Protein AF-A0A7V9UVD8-F1 (afdb_monomer)

Solvent-accessible surface area (backbone atoms only — not comparable to full-atom values): 11582 Å² total; per-residue (Å²): 142,86,66,69,66,60,56,55,52,50,53,51,51,54,52,55,57,62,65,67,71,70,78,75,73,72,79,71,72,77,79,79,72,85,62,91,43,49,77,51,74,54,73,48,75,39,70,92,30,43,42,37,40,41,36,17,33,42,63,48,87,90,51,67,48,80,64,56,78,45,44,55,79,37,78,36,20,67,54,29,70,44,22,13,29,40,31,32,74,40,55,31,22,52,75,82,42,75,41,74,52,44,59,16,15,34,31,30,31,40,50,98,69,46,28,37,41,33,38,22,56,69,28,91,37,65,39,50,80,81,69,53,80,91,39,50,72,41,77,44,81,36,57,62,40,83,51,73,78,30,59,55,40,44,77,48,82,41,78,79,48,77,39,31,32,28,42,31,44,35,38,41,44,41,32,39,56,45,39,43,31,52,60,67,49,66,63,53,51,53,51,55,51,48,51,52,39,74,72,31,69,65,60,38,51,62,62,75,76,108

Structure (mmCIF, N/CA/C/O backbone):
data_AF-A0A7V9UVD8-F1
#
_entry.id   AF-A0A7V9UVD8-F1
#
loop_
_atom_site.group_PDB
_atom_site.id
_atom_site.type_symbol
_atom_site.label_atom_id
_atom_site.label_alt_id
_atom_site.label_comp_id
_atom_site.label_asym_id
_atom_site.label_entity_id
_atom_site.label_seq_id
_atom_site.pdbx_PDB_ins_code
_atom_site.Cartn_x
_atom_site.Cartn_y
_atom_site.Cartn_z
_atom_site.occupancy
_atom_site.B_iso_or_equiv
_atom_site.auth_seq_id
_atom_site.auth_comp_id
_atom_site.auth_asym_id
_atom_site.auth_atom_id
_atom_site.pdbx_PDB_model_num
ATOM 1 N N . MET A 1 1 ? -69.736 34.726 -38.235 1.00 54.19 1 MET A N 1
ATOM 2 C CA . MET A 1 1 ? -68.368 34.155 -38.340 1.00 54.19 1 MET A CA 1
ATOM 3 C C . MET A 1 1 ? -67.316 35.258 -38.202 1.00 54.19 1 MET A C 1
ATOM 5 O O . MET A 1 1 ? -66.992 35.873 -39.205 1.00 54.19 1 MET A O 1
ATOM 9 N N . LYS A 1 2 ? -66.795 35.569 -37.001 1.00 50.56 2 LYS A N 1
ATOM 10 C CA . LYS A 1 2 ? -65.638 36.495 -36.888 1.00 50.56 2 LYS A CA 1
ATOM 11 C C . LYS A 1 2 ? -64.739 36.357 -35.648 1.00 50.56 2 LYS A C 1
ATOM 13 O O . LYS A 1 2 ? -63.836 37.166 -35.505 1.00 50.56 2 LYS A O 1
ATOM 18 N N . ASN A 1 3 ? -64.901 35.342 -34.788 1.00 55.78 3 ASN A N 1
ATOM 19 C CA . ASN A 1 3 ? -64.193 35.332 -33.492 1.00 55.78 3 ASN A CA 1
ATOM 20 C C . ASN A 1 3 ? -63.172 34.196 -33.271 1.00 55.78 3 ASN A C 1
ATOM 22 O O . ASN A 1 3 ? -62.539 34.119 -32.225 1.00 55.78 3 ASN A O 1
ATOM 26 N N . THR A 1 4 ? -62.952 33.314 -34.248 1.00 53.81 4 THR A N 1
ATOM 27 C CA . THR A 1 4 ? -62.060 32.150 -34.071 1.00 53.81 4 THR A CA 1
ATOM 28 C C . THR A 1 4 ? -60.575 32.458 -34.304 1.00 53.81 4 THR A C 1
ATOM 30 O O . THR A 1 4 ? -59.719 31.768 -33.749 1.00 53.81 4 THR A O 1
ATOM 33 N N . LYS A 1 5 ? -60.239 33.512 -35.066 1.00 54.84 5 LYS A N 1
ATOM 34 C CA . LYS A 1 5 ? -58.840 33.938 -35.286 1.00 54.84 5 LYS A CA 1
ATOM 35 C C . LYS A 1 5 ? -58.209 34.563 -34.032 1.00 54.84 5 LYS A C 1
ATOM 37 O O . LYS A 1 5 ? -57.079 34.217 -33.701 1.00 54.84 5 LYS A O 1
ATOM 42 N N . ASN A 1 6 ? -58.950 35.391 -33.289 1.00 54.44 6 ASN A N 1
ATOM 43 C CA . ASN A 1 6 ? -58.435 36.055 -32.082 1.00 54.44 6 ASN A CA 1
ATOM 44 C C . ASN A 1 6 ? -58.171 35.072 -30.934 1.00 54.44 6 ASN A C 1
ATOM 46 O O . ASN A 1 6 ? -57.144 35.170 -30.269 1.00 54.44 6 ASN A O 1
ATOM 50 N N . VAL A 1 7 ? -59.016 34.049 -30.771 1.00 58.88 7 VAL A N 1
ATOM 51 C CA . VAL A 1 7 ? -58.799 32.990 -29.769 1.00 58.88 7 V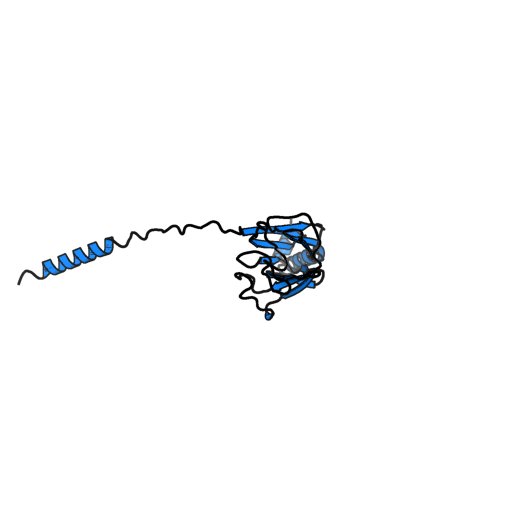AL A CA 1
ATOM 52 C C . VAL A 1 7 ? -57.571 32.135 -30.107 1.00 58.88 7 VAL A C 1
ATOM 54 O O . VAL A 1 7 ? -56.814 31.768 -29.210 1.00 58.88 7 VAL A O 1
ATOM 57 N N . LYS A 1 8 ? -57.314 31.851 -31.394 1.00 58.03 8 LYS A N 1
ATOM 58 C CA . LYS A 1 8 ? -56.090 31.146 -31.824 1.00 58.03 8 LYS A CA 1
ATOM 59 C C . LYS A 1 8 ? -54.826 31.968 -31.555 1.00 58.03 8 LYS A C 1
ATOM 61 O O . LYS A 1 8 ? -53.832 31.402 -31.108 1.00 58.03 8 LYS A O 1
ATOM 66 N N . ASN A 1 9 ? -54.869 33.280 -31.784 1.00 60.19 9 ASN A N 1
ATOM 67 C CA . ASN A 1 9 ? -53.728 34.168 -31.545 1.00 60.19 9 ASN A CA 1
ATOM 68 C C . ASN A 1 9 ? -53.464 34.384 -30.044 1.00 60.19 9 ASN A C 1
ATOM 70 O O . ASN A 1 9 ? -52.310 34.384 -29.631 1.00 60.19 9 ASN A O 1
ATOM 74 N N . MET A 1 10 ? -54.511 34.450 -29.214 1.00 58.31 10 MET A N 1
ATOM 75 C CA . MET A 1 10 ? -54.384 34.558 -27.756 1.00 58.31 10 MET A CA 1
ATOM 76 C C . MET A 1 10 ? -53.853 33.264 -27.118 1.00 58.31 10 MET A C 1
ATOM 78 O O . MET A 1 10 ? -53.000 33.322 -26.240 1.00 58.31 10 MET A O 1
ATOM 82 N N . LYS A 1 11 ? -54.255 32.087 -27.624 1.00 54.22 11 LYS A N 1
ATOM 83 C CA . LYS A 1 11 ? -53.666 30.795 -27.216 1.00 54.22 11 LYS A CA 1
ATOM 84 C C . LYS A 1 11 ? -52.189 30.674 -27.600 1.00 54.22 11 LYS A C 1
ATOM 86 O O . LYS A 1 11 ? -51.410 30.148 -26.813 1.00 54.22 11 LYS A O 1
ATOM 91 N N . LYS A 1 12 ? -51.788 31.189 -28.772 1.00 58.41 12 LYS A N 1
ATOM 92 C CA . LYS A 1 12 ? -50.370 31.260 -29.166 1.00 58.41 12 LYS A CA 1
ATOM 93 C C . LYS A 1 12 ? -49.570 32.202 -28.265 1.00 58.41 12 LYS A C 1
ATOM 95 O O . LYS A 1 12 ? -48.444 31.869 -27.924 1.00 58.41 12 LYS A O 1
ATOM 100 N N . LEU A 1 13 ? -50.152 33.328 -27.848 1.00 58.41 13 LEU A N 1
ATOM 101 C CA . LEU A 1 13 ? -49.491 34.294 -26.967 1.00 58.41 13 LEU A CA 1
ATOM 102 C C . LEU A 1 13 ? -49.319 33.756 -25.536 1.00 58.41 13 LEU A C 1
ATOM 104 O O . LEU A 1 13 ? -48.247 33.897 -24.959 1.00 58.41 13 LEU A O 1
ATOM 108 N N . VAL A 1 14 ? -50.328 33.058 -24.999 1.00 59.69 14 VAL A N 1
ATOM 109 C CA . VAL A 1 14 ? -50.243 32.373 -23.694 1.00 59.69 14 VAL A CA 1
ATOM 110 C C . VAL A 1 14 ? -49.231 31.222 -23.733 1.00 59.69 14 VAL A C 1
ATOM 112 O O . VAL A 1 14 ? -48.467 31.047 -22.787 1.00 59.69 14 VAL A O 1
ATOM 115 N N . PHE A 1 15 ? -49.163 30.477 -24.841 1.00 58.50 15 PHE A N 1
ATOM 116 C CA . PHE A 1 15 ? -48.157 29.428 -25.029 1.00 58.50 15 PHE A CA 1
ATOM 117 C C . PHE A 1 15 ? -46.731 30.000 -25.124 1.00 58.50 15 PHE A C 1
ATOM 119 O O . PHE A 1 15 ? -45.802 29.422 -24.569 1.00 58.50 15 PHE A O 1
ATOM 126 N N . LEU A 1 16 ? -46.558 31.168 -25.756 1.00 57.38 16 LEU A N 1
ATOM 127 C CA . LEU A 1 16 ? -45.263 31.850 -25.851 1.00 57.38 16 LEU A CA 1
ATOM 128 C C . LEU A 1 16 ? -44.824 32.472 -24.510 1.00 57.38 16 LEU A C 1
ATOM 130 O O . LEU A 1 16 ? -43.637 32.468 -24.203 1.00 57.38 16 LEU A O 1
ATOM 134 N N . MET A 1 17 ? -45.768 32.936 -23.680 1.00 56.25 17 MET A N 1
ATOM 135 C CA . MET A 1 17 ? -45.486 33.403 -22.313 1.00 56.25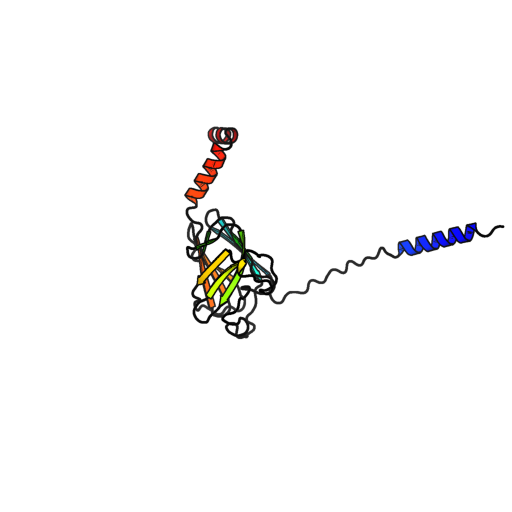 17 MET A CA 1
ATOM 136 C C . MET A 1 17 ? -45.145 32.255 -21.348 1.00 56.25 17 MET A C 1
ATOM 138 O O . MET A 1 17 ? -44.272 32.427 -20.503 1.00 56.25 17 MET A O 1
ATOM 142 N N . MET A 1 18 ? -45.756 31.071 -21.495 1.00 55.78 18 MET A N 1
ATOM 143 C CA . MET A 1 18 ? -45.379 29.883 -20.707 1.00 55.78 18 MET A CA 1
ATOM 144 C C . MET A 1 18 ? -43.997 29.327 -21.075 1.00 55.78 18 MET A C 1
ATOM 146 O O . MET A 1 18 ? -43.326 28.759 -20.217 1.00 55.78 18 MET A O 1
ATOM 150 N N . LEU A 1 19 ? -43.541 29.513 -22.318 1.00 55.25 19 LEU A N 1
ATOM 151 C CA . LEU A 1 19 ? -42.217 29.057 -22.751 1.00 55.25 19 LEU A CA 1
ATOM 152 C C . LEU A 1 19 ? -41.067 29.932 -22.214 1.00 55.25 19 LEU A C 1
ATOM 154 O O . LEU A 1 19 ? -39.931 29.473 -22.143 1.00 55.25 19 LEU A O 1
ATOM 158 N N . GLY A 1 20 ? -41.353 31.177 -21.817 1.00 52.34 20 GLY A N 1
ATOM 159 C CA . GLY A 1 20 ? -40.357 32.124 -21.301 1.00 52.34 20 GLY A CA 1
ATOM 160 C C . GLY A 1 20 ? -39.998 31.951 -19.821 1.00 52.34 20 GLY A C 1
ATOM 161 O O . GLY A 1 20 ? -39.012 32.527 -19.375 1.00 52.34 20 GLY A O 1
ATOM 162 N N . PHE A 1 21 ? -40.756 31.158 -19.055 1.00 50.69 21 PHE A N 1
ATOM 163 C CA . PHE A 1 21 ? -40.571 31.041 -17.599 1.00 50.69 21 PHE A CA 1
ATOM 164 C 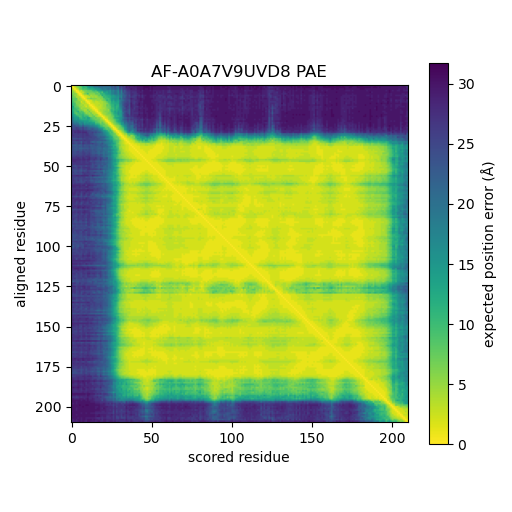C . PHE A 1 21 ? -39.693 29.852 -17.161 1.00 50.69 21 PHE A C 1
ATOM 166 O O . PHE A 1 21 ? -39.471 29.658 -15.970 1.00 50.69 21 PHE A O 1
ATOM 173 N N . VAL A 1 22 ? -39.170 29.049 -18.098 1.00 57.34 22 VAL A N 1
ATOM 174 C CA . VAL A 1 22 ? -38.437 27.801 -17.777 1.00 57.34 22 VAL A CA 1
ATOM 175 C C . VAL A 1 22 ? -36.906 27.955 -17.862 1.00 57.34 22 VAL A C 1
ATOM 177 O O . VAL A 1 22 ? -36.173 27.018 -17.570 1.00 57.34 22 VAL A O 1
ATOM 180 N N . PHE A 1 23 ? -36.379 29.143 -18.182 1.00 53.78 23 PHE A N 1
ATOM 181 C CA . PHE A 1 23 ? -34.925 29.362 -18.309 1.00 53.78 23 PHE A CA 1
ATOM 182 C C . PHE A 1 23 ? -34.203 29.839 -17.041 1.00 53.78 23 PHE A C 1
ATOM 184 O O . PHE A 1 23 ? -33.020 30.168 -17.091 1.00 53.78 23 PHE A O 1
ATOM 191 N N . SER A 1 24 ? -34.854 29.809 -15.879 1.00 55.75 24 SER A N 1
ATOM 192 C CA . SER A 1 24 ? -34.157 29.936 -14.594 1.00 55.75 24 SER A CA 1
ATOM 193 C C . SER A 1 24 ? -33.882 28.558 -14.002 1.00 55.75 24 SER A C 1
ATOM 195 O O . SER A 1 24 ? -34.330 28.230 -12.906 1.00 55.75 24 SER A O 1
ATOM 197 N N . SER A 1 25 ? -33.120 27.733 -14.724 1.00 58.62 25 SER A N 1
ATOM 198 C CA . SER A 1 25 ? -32.393 26.632 -14.098 1.00 58.62 25 SER A CA 1
ATOM 199 C C . SER A 1 25 ? -31.351 27.260 -13.181 1.00 58.62 25 SER A C 1
ATOM 201 O O . SER A 1 25 ? -30.259 27.629 -13.614 1.00 58.62 25 SER A O 1
ATOM 203 N N . GLY A 1 26 ? -31.733 27.450 -11.918 1.00 56.19 26 GLY A N 1
ATOM 204 C CA . GLY A 1 26 ? -30.802 27.765 -10.857 1.00 56.19 26 GLY A CA 1
ATOM 205 C C . GLY A 1 26 ? -29.676 26.748 -10.919 1.00 56.19 26 GLY A C 1
ATOM 206 O O . GLY A 1 26 ? -29.892 25.556 -10.703 1.00 56.19 26 GLY A O 1
ATOM 207 N N . ALA A 1 27 ? -28.476 27.224 -11.234 1.00 50.38 27 ALA A N 1
ATOM 208 C CA . ALA A 1 27 ? -27.267 26.544 -10.833 1.00 50.38 27 ALA A CA 1
ATOM 209 C C . ALA A 1 27 ? -27.290 26.536 -9.302 1.00 50.38 27 ALA A C 1
ATOM 211 O O . ALA A 1 27 ? -26.772 27.443 -8.652 1.00 50.38 27 ALA A O 1
ATOM 212 N N . LEU A 1 28 ? -27.961 25.543 -8.714 1.00 51.16 28 LEU A N 1
ATOM 213 C CA . LEU A 1 28 ? -27.656 25.127 -7.361 1.00 51.16 28 LEU A CA 1
ATOM 214 C C . LEU A 1 28 ? -26.203 24.677 -7.436 1.00 51.16 28 LEU A C 1
ATOM 216 O O . LEU A 1 28 ? -25.905 23.557 -7.843 1.00 51.16 28 LEU A O 1
ATOM 220 N N . ALA A 1 29 ? -25.293 25.600 -7.134 1.00 55.44 29 ALA A N 1
ATOM 221 C CA . ALA A 1 29 ? -23.932 25.262 -6.796 1.00 55.44 29 ALA A CA 1
ATOM 222 C C . ALA A 1 29 ? -24.046 24.193 -5.710 1.00 55.44 29 ALA A C 1
ATOM 224 O O . ALA A 1 29 ? -24.505 24.474 -4.602 1.00 55.44 29 ALA A O 1
ATOM 225 N N . GLN A 1 30 ? -23.750 22.944 -6.064 1.00 60.19 30 GLN A N 1
ATOM 226 C CA . GLN A 1 30 ? -23.800 21.848 -5.118 1.00 60.19 30 GLN A CA 1
ATOM 227 C C . GLN A 1 30 ? -22.739 22.145 -4.066 1.00 60.19 30 GLN A C 1
ATOM 229 O O . GLN A 1 30 ? -21.539 22.037 -4.322 1.00 60.19 30 GLN A O 1
ATOM 234 N N . MET A 1 31 ? -23.200 22.637 -2.916 1.00 55.03 31 MET A N 1
ATOM 235 C CA . MET A 1 31 ? -22.349 23.089 -1.829 1.00 55.03 31 MET A CA 1
ATOM 236 C C . MET A 1 31 ? -21.483 21.901 -1.414 1.00 55.03 31 MET A C 1
ATOM 238 O O . MET A 1 31 ? -21.971 20.913 -0.866 1.00 55.03 31 MET A O 1
ATOM 242 N N . THR A 1 32 ? -20.201 21.952 -1.767 1.00 68.69 32 THR A N 1
ATOM 243 C CA . THR A 1 32 ? -19.270 20.871 -1.457 1.00 68.69 32 THR A CA 1
ATOM 244 C C . THR A 1 32 ? -18.902 21.014 0.009 1.00 68.69 32 THR A C 1
ATOM 246 O O . THR A 1 32 ? -18.090 21.860 0.376 1.00 68.69 32 THR A O 1
ATOM 249 N N . LEU A 1 33 ? -19.560 20.230 0.862 1.00 75.81 33 LEU A N 1
ATOM 250 C CA . LEU A 1 33 ? -19.259 20.218 2.287 1.00 75.81 33 LEU A CA 1
ATOM 251 C C . LEU A 1 33 ? -17.845 19.658 2.515 1.00 75.81 33 LEU A C 1
ATOM 253 O O . LEU A 1 33 ? -17.454 18.690 1.850 1.00 75.81 33 LEU A O 1
ATOM 257 N N . PRO A 1 34 ? -17.071 20.231 3.454 1.00 80.25 34 PRO A N 1
ATOM 258 C CA . PRO A 1 34 ? -15.772 19.683 3.809 1.00 80.25 34 PRO A CA 1
ATOM 259 C C . PRO A 1 34 ? -15.946 18.263 4.357 1.00 80.25 34 PRO A C 1
ATOM 261 O O . PRO A 1 34 ? -16.746 18.017 5.258 1.00 80.25 34 PRO A O 1
ATOM 264 N N . ARG A 1 35 ? -15.191 17.310 3.803 1.00 86.38 35 ARG A N 1
ATOM 265 C CA . ARG A 1 35 ? -15.175 15.927 4.295 1.00 86.38 35 ARG A CA 1
ATOM 266 C C . ARG A 1 35 ? -14.359 15.836 5.587 1.00 86.38 35 ARG A C 1
ATOM 268 O O . ARG A 1 35 ? -13.300 16.442 5.699 1.00 86.38 35 ARG A O 1
ATOM 275 N N . GLU A 1 36 ? -14.789 14.996 6.524 1.00 87.69 36 GLU A N 1
ATOM 276 C CA . GLU A 1 36 ? -14.048 14.733 7.771 1.00 87.69 36 GLU A CA 1
ATOM 277 C C . GLU A 1 36 ? -12.637 14.182 7.523 1.00 87.69 36 GLU A C 1
ATOM 279 O O . GLU A 1 36 ? -11.676 14.554 8.191 1.00 87.69 36 GLU A O 1
ATOM 284 N N . SER A 1 37 ? -12.503 13.285 6.543 1.00 94.12 37 SER A N 1
ATOM 285 C CA . SER A 1 37 ? -11.212 12.751 6.104 1.00 94.12 37 SER A CA 1
ATOM 286 C C . SER A 1 37 ? -10.856 13.315 4.735 1.00 94.12 37 SER A C 1
ATOM 288 O O . SER A 1 37 ? -11.429 12.930 3.708 1.00 94.12 37 SER A O 1
ATOM 290 N N . GLN A 1 38 ? -9.910 14.249 4.742 1.00 94.44 38 GLN A N 1
ATOM 291 C CA . GLN A 1 38 ? -9.449 14.950 3.550 1.00 94.44 38 GLN A CA 1
ATOM 292 C C . GLN A 1 38 ? -8.674 14.009 2.625 1.00 94.44 38 GLN A C 1
ATOM 294 O O . GLN A 1 38 ? -7.975 13.101 3.085 1.00 94.44 38 GLN A O 1
ATOM 299 N N . ARG A 1 39 ? -8.816 14.228 1.316 1.00 96.19 39 ARG A N 1
ATOM 300 C CA . ARG A 1 39 ? -8.078 13.491 0.286 1.00 96.19 39 ARG A CA 1
ATOM 301 C C . ARG A 1 39 ? -6.630 13.975 0.242 1.00 96.19 39 ARG A C 1
ATOM 303 O O . ARG A 1 39 ? -6.382 15.174 0.315 1.00 96.19 39 ARG A O 1
ATOM 310 N N . ALA A 1 40 ? -5.693 13.059 0.064 1.00 97.62 40 ALA A N 1
ATOM 311 C CA . ALA A 1 40 ? -4.285 13.341 -0.156 1.00 97.62 40 ALA A CA 1
ATOM 312 C C . ALA A 1 40 ? -3.717 12.436 -1.250 1.00 97.62 40 ALA A C 1
ATOM 314 O O . ALA A 1 40 ? -4.287 11.395 -1.582 1.00 97.62 40 ALA A O 1
ATOM 315 N N . ALA A 1 41 ? -2.595 12.863 -1.815 1.00 98.38 41 ALA A N 1
ATOM 316 C CA . ALA A 1 41 ? -1.833 12.090 -2.774 1.00 98.38 41 ALA A CA 1
ATOM 317 C C . ALA A 1 41 ? -0.340 12.287 -2.511 1.00 98.38 41 ALA A C 1
ATOM 319 O O . ALA A 1 41 ? 0.085 13.398 -2.193 1.00 98.38 41 ALA A O 1
ATOM 320 N N . ILE A 1 42 ? 0.434 11.218 -2.660 1.00 98.69 42 ILE A N 1
ATOM 321 C CA . ILE A 1 42 ? 1.896 11.253 -2.676 1.00 98.69 42 ILE A CA 1
ATOM 322 C C . ILE A 1 42 ? 2.393 10.444 -3.869 1.00 98.69 42 ILE A C 1
ATOM 324 O O . ILE A 1 42 ? 1.730 9.507 -4.315 1.00 98.69 42 ILE A O 1
ATOM 328 N N . SER A 1 43 ? 3.560 10.799 -4.389 1.00 98.50 43 SER A N 1
ATOM 329 C CA . SER A 1 43 ? 4.183 10.080 -5.492 1.00 98.50 43 SER A CA 1
ATOM 330 C C . SER A 1 43 ? 5.690 10.107 -5.334 1.00 98.50 43 SER A C 1
ATOM 332 O O . SER A 1 43 ? 6.243 11.101 -4.868 1.00 98.50 43 SER A O 1
ATOM 334 N N . GLN A 1 44 ? 6.338 9.035 -5.768 1.00 98.44 44 GLN A N 1
ATOM 335 C CA . GLN A 1 44 ? 7.784 8.910 -5.783 1.00 98.44 44 GLN A CA 1
ATOM 336 C C . GLN A 1 44 ? 8.227 8.215 -7.063 1.00 98.44 44 GLN A C 1
ATOM 338 O O . GLN A 1 44 ? 7.678 7.182 -7.444 1.00 98.44 44 GLN A O 1
ATOM 343 N N . THR A 1 45 ? 9.255 8.768 -7.697 1.00 97.56 45 THR A N 1
ATOM 344 C CA . THR A 1 45 ? 9.959 8.100 -8.790 1.00 97.56 45 THR A CA 1
ATOM 345 C C . THR A 1 45 ? 11.156 7.343 -8.219 1.00 97.56 45 THR A C 1
ATOM 347 O O . THR A 1 45 ? 11.969 7.933 -7.505 1.00 97.56 45 THR A O 1
ATOM 350 N N . ILE A 1 46 ? 11.261 6.050 -8.520 1.00 96.44 46 ILE A N 1
ATOM 351 C CA . ILE A 1 46 ? 12.393 5.175 -8.196 1.00 96.44 46 ILE A CA 1
ATOM 352 C C . ILE A 1 46 ? 12.920 4.612 -9.518 1.00 96.44 46 ILE A C 1
ATOM 354 O O . ILE A 1 46 ? 12.223 3.862 -10.205 1.00 96.44 46 ILE A O 1
ATOM 358 N N . GLY A 1 47 ? 14.129 5.014 -9.910 1.00 92.00 47 GLY A N 1
ATOM 359 C CA . GLY A 1 47 ? 14.637 4.749 -11.256 1.00 92.00 47 GLY A CA 1
ATOM 360 C C . GLY A 1 47 ? 13.723 5.349 -12.331 1.00 92.00 47 GLY A C 1
ATOM 361 O O . GLY A 1 47 ? 13.514 6.557 -12.375 1.00 92.00 47 GLY A O 1
ATOM 362 N N . ASP A 1 48 ? 13.159 4.492 -13.178 1.00 92.19 48 ASP A N 1
ATOM 363 C CA . ASP A 1 48 ? 12.202 4.817 -14.245 1.00 92.19 48 ASP A CA 1
ATOM 364 C C . ASP A 1 48 ? 10.736 4.525 -13.865 1.00 92.19 48 ASP A C 1
ATOM 366 O O . ASP A 1 48 ? 9.843 4.568 -14.714 1.00 92.19 48 ASP A O 1
ATOM 370 N N . THR A 1 49 ? 10.476 4.181 -12.602 1.00 97.25 49 THR A N 1
ATOM 371 C CA . THR A 1 49 ? 9.165 3.733 -12.127 1.00 97.25 49 THR A CA 1
ATOM 372 C C . THR A 1 49 ? 8.560 4.732 -11.155 1.00 97.25 49 THR A C 1
ATOM 374 O O . THR A 1 49 ? 9.185 5.124 -10.175 1.00 97.25 49 THR A O 1
ATOM 377 N N . ILE A 1 50 ? 7.317 5.124 -11.411 1.00 98.50 50 ILE A N 1
ATOM 378 C CA . ILE A 1 50 ? 6.523 5.999 -10.556 1.00 98.50 50 ILE A CA 1
ATOM 379 C C . ILE A 1 50 ? 5.621 5.126 -9.691 1.00 98.50 50 ILE A C 1
ATOM 381 O O . ILE A 1 50 ? 4.854 4.312 -10.210 1.00 98.50 50 ILE A O 1
ATOM 385 N N . VAL A 1 51 ? 5.705 5.329 -8.381 1.00 98.75 51 VAL A N 1
ATOM 386 C CA . VAL A 1 51 ? 4.791 4.778 -7.381 1.00 98.75 51 VAL A CA 1
ATOM 387 C C . VAL A 1 51 ? 3.937 5.927 -6.867 1.00 98.75 51 VAL A C 1
ATOM 389 O O . VAL A 1 51 ? 4.479 6.895 -6.331 1.00 98.75 51 VAL A O 1
ATOM 392 N N . SER A 1 52 ? 2.617 5.840 -7.012 1.00 98.81 52 SER A N 1
ATOM 393 C CA . SER A 1 52 ? 1.694 6.861 -6.511 1.00 98.81 52 SER A CA 1
ATOM 394 C C . SER A 1 52 ? 0.645 6.270 -5.580 1.00 98.81 52 SER A C 1
ATOM 396 O O . SER A 1 52 ? 0.188 5.141 -5.763 1.00 98.81 52 SER A O 1
ATOM 398 N N . ILE A 1 53 ? 0.291 7.036 -4.550 1.00 98.81 53 ILE A N 1
ATOM 399 C CA . ILE A 1 53 ? -0.683 6.643 -3.537 1.00 98.81 53 ILE A CA 1
ATOM 400 C C . ILE A 1 53 ? -1.678 7.777 -3.364 1.00 98.81 53 ILE A C 1
ATOM 402 O O . ILE A 1 53 ? -1.308 8.891 -2.993 1.00 98.81 53 ILE A O 1
ATOM 406 N N . VAL A 1 54 ? -2.950 7.484 -3.604 1.00 98.69 54 VAL A N 1
ATOM 407 C CA . VAL A 1 54 ? -4.072 8.401 -3.401 1.00 98.69 54 VAL A CA 1
ATOM 408 C C . VAL A 1 54 ? -4.966 7.825 -2.319 1.00 98.69 54 VAL A C 1
ATOM 410 O O . VAL A 1 54 ? -5.411 6.689 -2.420 1.00 98.69 54 VAL A O 1
ATOM 413 N N . TYR A 1 55 ? -5.253 8.606 -1.287 1.00 98.19 55 TYR A N 1
ATOM 414 C CA . TYR A 1 55 ? -5.945 8.107 -0.104 1.00 98.19 55 TYR A CA 1
ATOM 415 C C . TYR A 1 55 ? -6.694 9.225 0.618 1.00 98.19 55 TYR A C 1
ATOM 417 O O . TYR A 1 55 ? -6.488 10.410 0.355 1.00 98.19 55 TYR A O 1
ATOM 425 N N . HIS A 1 56 ? -7.559 8.860 1.562 1.00 97.69 56 HIS A N 1
ATOM 426 C CA . HIS A 1 56 ? -8.152 9.812 2.501 1.00 97.69 56 HIS A CA 1
ATOM 427 C C . HIS A 1 56 ? -7.626 9.570 3.905 1.00 97.69 56 HIS A C 1
ATOM 429 O O . HIS A 1 56 ? -7.492 8.429 4.345 1.00 97.69 56 HIS A O 1
ATOM 435 N N . ARG A 1 57 ? -7.360 10.667 4.611 1.00 97.00 57 ARG A N 1
ATOM 436 C CA . ARG A 1 57 ? -6.598 10.686 5.859 1.00 97.00 57 ARG A CA 1
ATOM 437 C C . ARG A 1 57 ? -7.522 10.734 7.081 1.00 97.00 57 ARG A C 1
ATOM 439 O O . ARG A 1 57 ? -7.981 11.825 7.422 1.00 97.00 57 ARG A O 1
ATOM 446 N N . PRO A 1 58 ? -7.830 9.605 7.748 1.00 97.25 58 PRO A N 1
ATOM 447 C CA . PRO A 1 58 ? -8.545 9.644 9.018 1.00 97.25 58 PRO A CA 1
ATOM 448 C C . PRO A 1 58 ? -7.673 10.214 10.147 1.00 97.25 58 PRO A C 1
ATOM 450 O O . PRO A 1 58 ? -6.458 10.023 10.178 1.00 97.25 58 PRO A O 1
ATOM 453 N N . A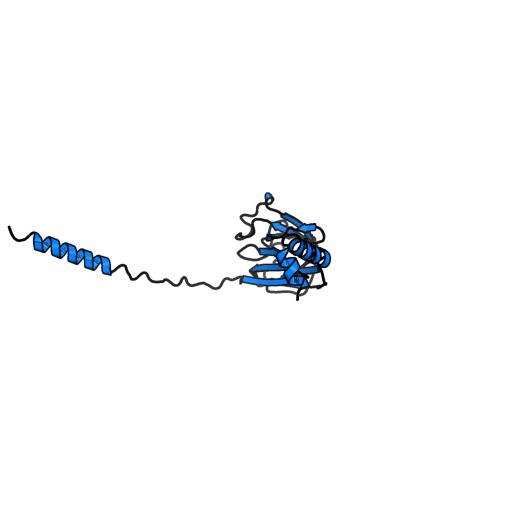SN A 1 59 ? -8.327 10.881 11.097 1.00 97.31 59 ASN A N 1
ATOM 454 C CA . ASN A 1 59 ? -7.736 11.375 12.344 1.00 97.31 59 ASN A CA 1
ATOM 455 C C . ASN A 1 59 ? -8.032 10.408 13.498 1.00 97.31 59 ASN A C 1
ATOM 457 O O . ASN A 1 59 ? -9.087 9.766 13.479 1.00 97.31 59 ASN A O 1
ATOM 461 N N . THR A 1 60 ? -7.171 10.299 14.514 1.00 96.50 60 THR A N 1
ATOM 462 C CA . THR A 1 60 ? -7.470 9.429 15.664 1.00 96.50 60 THR A CA 1
ATOM 463 C C . THR A 1 60 ? -8.626 9.980 16.495 1.00 96.50 60 THR A C 1
ATOM 465 O O . THR A 1 60 ? -9.538 9.230 16.852 1.00 96.50 60 THR A O 1
ATOM 468 N N . LYS A 1 61 ? -8.656 11.300 16.720 1.00 94.81 61 LYS A N 1
ATOM 469 C CA . LYS A 1 61 ? -9.635 12.012 17.552 1.00 94.81 61 LYS A CA 1
ATOM 470 C C . LYS A 1 61 ? -9.783 11.406 18.955 1.00 94.81 61 LYS A C 1
ATOM 472 O O . LYS A 1 61 ? -10.892 11.318 19.472 1.00 94.81 61 LYS A O 1
ATOM 477 N N . GLY A 1 62 ? -8.684 10.919 19.537 1.00 93.00 62 GLY A N 1
ATOM 478 C CA . GLY A 1 62 ? -8.682 10.285 20.863 1.00 93.00 62 GLY A CA 1
ATOM 479 C C . GLY A 1 62 ? -9.379 8.919 20.932 1.00 93.00 62 GLY A C 1
ATOM 480 O O . GLY A 1 62 ? -9.569 8.389 22.023 1.00 93.00 62 GLY A O 1
ATOM 481 N N . ARG A 1 63 ? -9.769 8.339 19.790 1.00 95.25 63 ARG A N 1
ATOM 482 C CA . ARG A 1 63 ? -10.394 7.011 19.717 1.00 95.25 63 ARG A CA 1
ATOM 483 C C . ARG A 1 63 ? -9.340 5.913 19.766 1.00 95.25 63 ARG A C 1
ATOM 485 O O . ARG A 1 63 ? -8.226 6.089 19.268 1.00 95.25 63 ARG A O 1
ATOM 492 N N . LYS A 1 64 ? -9.728 4.738 20.259 1.00 95.69 64 LYS A N 1
ATOM 493 C CA . LYS A 1 64 ? -8.938 3.521 20.079 1.00 95.69 64 LYS A CA 1
ATOM 494 C C . LYS A 1 64 ? -9.042 3.069 18.622 1.00 95.69 64 LYS A C 1
ATOM 496 O O . LYS A 1 64 ? -10.129 2.808 18.109 1.00 95.69 64 LYS A O 1
ATOM 501 N N . ILE A 1 65 ? -7.903 3.026 17.938 1.00 97.44 65 ILE A N 1
ATOM 502 C CA . ILE A 1 65 ? -7.872 2.736 16.501 1.00 97.44 65 ILE A CA 1
ATOM 503 C C . ILE A 1 65 ? -7.882 1.233 16.257 1.00 97.44 65 ILE A C 1
ATOM 505 O O . ILE A 1 65 ? -8.806 0.712 15.640 1.00 97.44 65 ILE A O 1
ATOM 509 N N . TRP A 1 66 ? -6.882 0.530 16.772 1.00 96.94 66 TRP A N 1
ATOM 510 C CA . TRP A 1 66 ? -6.666 -0.882 16.478 1.00 96.94 66 TRP A CA 1
ATOM 511 C C . TRP A 1 66 ? -7.500 -1.783 17.390 1.00 96.94 66 TRP A C 1
ATOM 513 O O . TRP A 1 66 ? -7.514 -1.608 18.612 1.00 96.94 66 TRP A O 1
ATOM 523 N N . GLY A 1 67 ? -8.213 -2.732 16.785 1.00 95.88 67 GLY A N 1
ATOM 524 C CA . GLY A 1 67 ? -9.140 -3.627 17.476 1.00 95.88 67 GLY A CA 1
ATOM 525 C C . GLY A 1 67 ? -10.508 -3.008 17.787 1.00 95.88 67 GLY A C 1
ATOM 526 O O . GLY A 1 67 ? -11.347 -3.697 18.356 1.00 95.88 67 GLY A O 1
ATOM 527 N N . GLU A 1 68 ? -10.750 -1.743 17.419 1.00 95.88 68 GLU A N 1
ATOM 528 C CA . GLU A 1 68 ? -12.046 -1.073 17.610 1.00 95.88 68 GLU A CA 1
ATOM 529 C C . GLU A 1 68 ? -12.485 -0.323 16.345 1.00 95.88 68 GLU A C 1
ATOM 531 O O . GLU A 1 68 ? -13.271 -0.862 15.569 1.00 95.88 68 GLU A O 1
ATOM 536 N N . LEU A 1 69 ? -11.955 0.880 16.077 1.00 95.88 69 LEU A N 1
ATOM 537 C CA . LEU A 1 69 ? -12.287 1.616 14.846 1.00 95.88 69 LEU A CA 1
ATOM 538 C C . LEU A 1 69 ? -11.869 0.845 13.586 1.00 95.88 69 LEU A C 1
ATOM 540 O O . LEU A 1 69 ? -12.562 0.877 12.569 1.00 95.88 69 LEU A O 1
ATOM 544 N N . VAL A 1 70 ? -10.716 0.185 13.660 1.00 97.31 70 VAL A N 1
ATOM 545 C CA . VAL A 1 70 ? -10.213 -0.771 12.681 1.00 97.31 70 VAL A CA 1
ATOM 546 C C . VAL A 1 70 ? -10.166 -2.137 13.372 1.00 97.31 70 VAL A C 1
ATOM 548 O O . VAL A 1 70 ? -9.211 -2.416 14.107 1.00 97.31 70 VAL A O 1
ATOM 551 N N . PRO A 1 71 ? -11.196 -2.981 13.185 1.00 97.19 71 PRO A N 1
ATOM 552 C CA . PRO A 1 71 ? -11.249 -4.301 13.797 1.00 97.19 71 PRO A CA 1
ATOM 553 C C . PRO A 1 71 ? -10.119 -5.199 13.295 1.00 97.19 71 PRO A C 1
ATOM 555 O O . PRO A 1 71 ? -9.792 -5.202 12.106 1.00 97.19 71 PRO A O 1
ATOM 558 N N . PHE A 1 72 ? -9.549 -6.000 14.192 1.00 97.94 72 PHE A N 1
ATOM 559 C CA . PHE A 1 72 ? -8.584 -7.019 13.794 1.00 97.94 72 PHE A CA 1
ATOM 560 C C . PHE A 1 72 ? -9.254 -8.165 13.032 1.00 97.94 72 PHE A C 1
ATOM 562 O O . PHE A 1 72 ? -10.422 -8.485 13.253 1.00 97.94 72 PHE A O 1
ATOM 569 N N . GLY A 1 73 ? -8.505 -8.777 12.115 1.00 97.75 73 GLY A N 1
ATOM 570 C CA . GLY A 1 73 ? -8.961 -9.895 11.288 1.00 97.75 73 GLY A CA 1
ATOM 571 C C . GLY A 1 73 ? -9.952 -9.514 10.183 1.00 97.75 73 GLY A C 1
ATOM 572 O O . GLY A 1 73 ? -10.410 -10.396 9.462 1.00 97.75 73 GLY A O 1
ATOM 573 N N . GLN A 1 74 ? -10.273 -8.227 10.015 1.00 97.69 74 GLN A N 1
ATOM 574 C CA . GLN A 1 74 ? -11.202 -7.747 8.990 1.00 97.69 74 GLN A CA 1
ATOM 575 C C . GLN A 1 74 ? -10.497 -6.935 7.906 1.00 97.69 74 GLN A C 1
ATOM 577 O O . GLN A 1 74 ? -9.519 -6.236 8.163 1.00 97.69 74 GLN A O 1
ATOM 582 N N . VAL A 1 75 ? -11.020 -7.009 6.680 1.00 98.00 75 VAL A N 1
ATOM 583 C CA . VAL A 1 75 ? -10.495 -6.254 5.538 1.00 98.00 75 VAL A CA 1
ATOM 584 C C . VAL A 1 75 ? -10.824 -4.770 5.690 1.00 98.00 75 VAL A C 1
ATOM 586 O O . VAL A 1 75 ? -11.980 -4.348 5.653 1.00 98.00 75 VAL A O 1
ATOM 589 N N . TRP A 1 76 ? -9.793 -3.944 5.770 1.00 98.06 76 TRP A N 1
ATOM 590 C CA . TRP A 1 76 ? -9.881 -2.494 5.845 1.00 98.06 76 TRP A CA 1
ATOM 591 C C . TRP A 1 76 ? -9.263 -1.859 4.601 1.00 98.06 76 TRP A C 1
ATOM 593 O O . TRP A 1 76 ? -8.190 -2.240 4.168 1.00 98.06 76 TRP A O 1
ATOM 603 N N . ARG A 1 77 ? -9.911 -0.836 4.046 1.00 97.44 77 ARG A N 1
ATOM 604 C CA . ARG A 1 77 ? -9.483 -0.066 2.859 1.00 97.44 77 ARG A CA 1
ATOM 605 C C . ARG A 1 77 ? -8.208 0.773 3.025 1.00 97.44 77 ARG A C 1
ATOM 607 O O . ARG A 1 77 ? -7.940 1.653 2.210 1.00 97.44 77 ARG A O 1
ATOM 614 N N . THR A 1 78 ? -7.525 0.606 4.158 1.00 97.56 78 THR A N 1
ATOM 615 C CA . THR A 1 78 ? -6.278 1.300 4.500 1.00 97.56 78 THR A CA 1
ATOM 616 C C . THR A 1 78 ? -6.387 2.820 4.330 1.00 97.56 78 THR A C 1
ATOM 618 O O . THR A 1 78 ? -5.544 3.464 3.710 1.00 97.56 78 THR A O 1
ATOM 621 N N . GLY A 1 79 ? -7.468 3.398 4.859 1.00 97.12 79 GLY A N 1
ATOM 622 C CA . GLY A 1 79 ? -7.813 4.813 4.731 1.00 97.12 79 GLY A CA 1
ATOM 623 C C . GLY A 1 79 ? -9.258 5.107 5.144 1.00 97.12 79 GLY A C 1
ATOM 624 O O . GLY A 1 79 ? -9.921 4.311 5.823 1.00 97.12 79 GLY A O 1
ATOM 625 N N . ALA A 1 80 ? -9.778 6.257 4.717 1.00 96.00 80 ALA A N 1
ATOM 626 C CA . ALA A 1 80 ? -11.174 6.671 4.891 1.00 96.00 80 ALA A CA 1
ATOM 627 C C . ALA A 1 80 ? -11.911 6.807 3.546 1.00 96.00 80 ALA A C 1
ATOM 629 O O . ALA A 1 80 ? -11.261 6.868 2.520 1.00 96.00 80 ALA A O 1
ATOM 630 N N . ASN A 1 81 ? -13.246 6.884 3.551 1.00 94.25 81 ASN A N 1
ATOM 631 C CA . ASN A 1 81 ? -14.060 7.081 2.339 1.00 94.25 81 ASN A CA 1
ATOM 632 C C . ASN A 1 81 ? -13.765 6.038 1.230 1.00 94.25 81 ASN A C 1
ATOM 634 O O . ASN A 1 81 ? -14.007 4.849 1.447 1.00 94.25 81 ASN A O 1
ATOM 638 N N . GLU A 1 82 ? -13.256 6.470 0.074 1.00 95.81 82 GLU A N 1
ATOM 639 C CA . GLU A 1 82 ? -12.751 5.647 -1.024 1.00 95.81 82 GLU A CA 1
ATOM 640 C C . GLU A 1 82 ? -11.561 4.765 -0.599 1.00 95.81 82 GLU A C 1
ATOM 642 O O . GLU A 1 82 ? -10.777 5.121 0.285 1.00 95.81 82 GLU A O 1
ATOM 647 N N . ALA A 1 83 ? -11.417 3.596 -1.223 1.00 96.62 83 ALA A N 1
ATOM 648 C CA . ALA A 1 83 ? -10.256 2.746 -1.000 1.00 96.62 83 ALA A CA 1
ATOM 649 C C . ALA A 1 83 ? -8.968 3.461 -1.418 1.00 96.62 83 ALA A C 1
ATOM 651 O O . ALA A 1 83 ? -8.942 4.202 -2.405 1.00 96.62 83 ALA A O 1
ATOM 652 N N . THR A 1 84 ? -7.894 3.244 -0.658 1.00 98.50 84 THR A N 1
ATOM 653 C CA . THR A 1 84 ? -6.586 3.793 -1.016 1.00 98.50 84 THR A CA 1
ATOM 654 C C . THR A 1 84 ? -6.157 3.225 -2.360 1.00 98.50 84 THR A C 1
ATOM 656 O O . THR A 1 84 ? -6.088 2.014 -2.523 1.00 98.50 84 THR A O 1
ATOM 659 N N . VAL A 1 85 ? -5.848 4.087 -3.322 1.00 98.69 85 VAL A N 1
ATOM 660 C CA . VAL A 1 85 ? -5.359 3.682 -4.639 1.00 98.69 85 VAL A CA 1
ATOM 661 C C . VAL A 1 85 ? -3.839 3.666 -4.610 1.00 98.69 85 VAL A C 1
ATOM 663 O O . VAL A 1 85 ? -3.219 4.688 -4.324 1.00 98.69 85 VAL A O 1
ATOM 666 N N . PHE A 1 86 ? -3.256 2.518 -4.932 1.00 98.81 86 PHE A N 1
ATOM 667 C CA . PHE A 1 86 ? -1.828 2.316 -5.130 1.00 98.81 86 PHE A CA 1
ATOM 668 C C . PHE A 1 86 ? -1.568 2.050 -6.613 1.00 98.81 86 PHE A C 1
ATOM 670 O O . PHE A 1 86 ? -2.119 1.111 -7.188 1.00 98.81 86 PHE A O 1
ATOM 677 N N . GLU A 1 87 ? -0.746 2.874 -7.249 1.00 98.88 87 GLU A N 1
ATOM 678 C CA . GLU A 1 87 ? -0.431 2.769 -8.672 1.00 98.88 87 GLU A CA 1
ATOM 679 C C . GLU A 1 87 ? 1.071 2.651 -8.891 1.00 98.88 87 GLU A C 1
ATOM 681 O O . GLU A 1 87 ? 1.857 3.381 -8.286 1.00 98.88 87 GLU A O 1
ATOM 686 N N . VAL A 1 88 ? 1.450 1.760 -9.804 1.00 98.75 88 VAL A N 1
ATOM 687 C CA . VAL A 1 88 ? 2.830 1.556 -10.249 1.00 98.75 88 VAL A CA 1
ATOM 688 C C . VAL A 1 88 ? 2.911 1.648 -11.769 1.00 98.75 88 VAL A C 1
ATOM 690 O O . VAL A 1 88 ? 2.115 1.035 -12.485 1.00 98.75 88 VAL A O 1
ATOM 693 N N . SER A 1 89 ? 3.870 2.425 -12.281 1.00 98.38 89 SER A N 1
ATOM 694 C CA . SER A 1 89 ? 4.012 2.672 -13.726 1.00 98.38 89 SER A CA 1
ATOM 695 C C . SER A 1 89 ? 4.737 1.564 -14.493 1.00 98.38 89 SER A C 1
ATOM 697 O O . SER A 1 89 ? 4.664 1.548 -15.724 1.00 98.38 89 SER A O 1
ATOM 699 N N . ASN A 1 90 ? 5.410 0.657 -13.784 1.00 97.44 90 ASN A N 1
ATOM 700 C CA . ASN A 1 90 ? 6.077 -0.545 -14.285 1.00 97.44 90 ASN A CA 1
ATOM 701 C C . ASN A 1 90 ? 5.834 -1.700 -13.306 1.00 97.44 90 ASN A C 1
ATOM 703 O O . ASN A 1 90 ? 5.358 -1.475 -12.193 1.00 97.44 90 ASN A O 1
ATOM 707 N N . ASP A 1 91 ? 6.177 -2.917 -13.720 1.00 97.69 91 ASP A N 1
ATOM 708 C CA . ASP A 1 91 ? 6.219 -4.065 -12.816 1.00 97.69 91 ASP A CA 1
ATOM 709 C C . ASP A 1 91 ? 7.220 -3.797 -11.686 1.00 97.69 91 ASP A C 1
ATOM 711 O O . ASP A 1 91 ? 8.342 -3.338 -11.923 1.00 97.69 91 ASP A O 1
ATOM 715 N N . VAL A 1 92 ? 6.811 -4.101 -10.458 1.00 98.56 92 VAL A N 1
ATOM 716 C CA . VAL A 1 92 ? 7.637 -3.977 -9.254 1.00 98.56 92 VAL A CA 1
ATOM 717 C C . VAL A 1 92 ? 7.577 -5.269 -8.455 1.00 98.56 92 VAL A C 1
ATOM 719 O O . VAL A 1 92 ? 6.759 -6.149 -8.721 1.00 98.56 92 VAL A O 1
ATOM 722 N N . THR A 1 93 ? 8.405 -5.377 -7.425 1.00 98.62 93 THR A N 1
ATOM 723 C CA . THR A 1 93 ? 8.174 -6.352 -6.362 1.00 98.62 93 THR A CA 1
ATOM 724 C C . THR A 1 93 ? 7.809 -5.653 -5.062 1.00 98.62 93 THR A C 1
ATOM 726 O O . THR A 1 93 ? 8.386 -4.623 -4.712 1.00 98.62 93 THR A O 1
ATOM 729 N N . ILE A 1 94 ? 6.840 -6.221 -4.347 1.00 98.75 94 ILE A N 1
ATOM 730 C CA . ILE A 1 94 ? 6.449 -5.817 -3.001 1.00 98.75 94 ILE A CA 1
ATOM 731 C C . ILE A 1 94 ? 6.967 -6.874 -2.034 1.00 98.75 94 ILE A C 1
ATOM 733 O O . ILE A 1 94 ? 6.537 -8.027 -2.085 1.00 98.75 94 ILE A O 1
ATOM 737 N N . ASN A 1 95 ? 7.930 -6.506 -1.187 1.00 98.19 95 ASN A N 1
ATOM 738 C CA . ASN A 1 95 ? 8.674 -7.447 -0.338 1.00 98.19 95 ASN A CA 1
ATOM 739 C C . ASN A 1 95 ? 9.152 -8.699 -1.109 1.00 98.19 95 ASN A C 1
ATOM 741 O O . ASN A 1 95 ? 9.028 -9.825 -0.628 1.00 98.19 95 ASN A O 1
ATOM 745 N N . GLY A 1 96 ? 9.660 -8.508 -2.332 1.00 97.94 96 GLY A N 1
ATOM 746 C CA . GLY A 1 96 ? 10.175 -9.586 -3.183 1.00 97.94 96 GLY A CA 1
ATOM 747 C C . GLY A 1 96 ? 9.123 -10.373 -3.975 1.00 97.94 96 GLY A C 1
ATOM 748 O O . GLY A 1 96 ? 9.496 -11.238 -4.761 1.00 97.94 96 GLY A O 1
ATOM 749 N N . GLN A 1 97 ? 7.829 -10.075 -3.830 1.00 98.50 97 GLN A N 1
ATOM 750 C CA . GLN A 1 97 ? 6.765 -10.702 -4.622 1.00 98.50 97 GLN A CA 1
ATOM 751 C C . GLN A 1 97 ? 6.328 -9.802 -5.776 1.00 98.50 97 GLN A C 1
ATOM 753 O O . GLN A 1 97 ? 6.100 -8.613 -5.575 1.00 98.50 97 GLN A O 1
ATOM 758 N N . LEU A 1 98 ? 6.199 -10.362 -6.980 1.00 98.38 98 LEU A N 1
ATOM 759 C CA . LEU A 1 98 ? 5.839 -9.607 -8.180 1.00 98.38 98 LEU A CA 1
ATOM 760 C C . LEU A 1 98 ? 4.456 -8.950 -8.047 1.00 98.38 98 LEU A C 1
ATOM 762 O O . LEU A 1 98 ? 3.461 -9.623 -7.783 1.00 98.38 98 LEU A O 1
ATOM 766 N N . LEU A 1 99 ? 4.401 -7.650 -8.321 1.00 98.69 99 LEU A N 1
ATOM 767 C CA . LEU A 1 99 ? 3.183 -6.895 -8.574 1.00 98.69 99 LEU A CA 1
ATOM 768 C C . LEU A 1 99 ? 3.294 -6.274 -9.975 1.00 98.69 99 LEU A C 1
ATOM 770 O O . LEU A 1 99 ? 4.139 -5.398 -10.185 1.00 98.69 99 LEU A O 1
ATOM 774 N N . PRO A 1 100 ? 2.465 -6.703 -10.940 1.00 98.50 100 PRO A N 1
ATOM 775 C CA . PRO A 1 100 ? 2.480 -6.119 -12.275 1.00 98.50 100 PRO A CA 1
ATOM 776 C C . PRO A 1 100 ? 2.153 -4.622 -12.264 1.00 98.50 100 PRO A C 1
ATOM 778 O O . PRO A 1 100 ? 1.468 -4.122 -11.366 1.00 98.50 100 PRO A O 1
ATOM 781 N N . LYS A 1 101 ? 2.574 -3.910 -13.307 1.00 98.50 101 LYS A N 1
ATOM 782 C CA . LYS A 1 101 ? 2.157 -2.538 -13.600 1.00 98.50 101 LYS A CA 1
ATOM 783 C C . LYS A 1 101 ? 0.636 -2.404 -13.512 1.00 98.50 101 LYS A C 1
ATOM 785 O O . LYS A 1 101 ? -0.095 -3.189 -14.117 1.00 98.50 101 LYS A O 1
ATOM 790 N N . GLY A 1 102 ? 0.148 -1.358 -12.850 1.00 98.50 102 GLY A N 1
ATOM 791 C CA . GLY A 1 102 ? -1.284 -1.091 -12.792 1.00 98.50 102 GLY A CA 1
ATOM 792 C C . GLY A 1 102 ? -1.714 -0.229 -11.616 1.00 98.50 102 GLY A C 1
ATOM 793 O O . GLY A 1 102 ? -0.893 0.285 -10.858 1.00 98.50 102 GLY A O 1
ATOM 794 N N . LYS A 1 103 ? -3.037 -0.094 -11.491 1.00 98.69 103 LYS A N 1
ATOM 795 C CA . LYS A 1 103 ? -3.729 0.547 -10.371 1.00 98.69 103 LYS A CA 1
ATOM 796 C C . LYS A 1 103 ? -4.399 -0.516 -9.522 1.00 98.69 103 LYS A C 1
ATOM 798 O O . LYS A 1 103 ? -5.060 -1.403 -10.062 1.00 98.69 103 LYS A O 1
ATOM 803 N N . TYR A 1 104 ? -4.281 -0.366 -8.214 1.00 98.62 104 TYR A N 1
ATOM 804 C CA . TYR A 1 104 ? -4.814 -1.296 -7.234 1.00 98.62 104 TYR A CA 1
ATOM 805 C C . TYR A 1 104 ? -5.519 -0.539 -6.117 1.00 98.62 104 TYR A C 1
ATOM 807 O O . TYR A 1 104 ? -5.081 0.544 -5.734 1.00 98.62 104 TYR A O 1
ATOM 815 N N . SER A 1 105 ? -6.581 -1.113 -5.564 1.00 98.44 105 SER A N 1
ATOM 816 C CA . SER A 1 105 ? -7.056 -0.733 -4.239 1.00 98.44 105 SER A CA 1
ATOM 817 C C . SER A 1 105 ? -6.190 -1.455 -3.211 1.00 98.44 105 SER A C 1
ATOM 819 O O . SER A 1 105 ? -6.010 -2.675 -3.252 1.00 98.44 105 SER A O 1
ATOM 821 N N . LEU A 1 106 ? -5.592 -0.682 -2.313 1.00 98.62 106 LEU A N 1
ATOM 822 C CA . LEU A 1 106 ? -4.829 -1.184 -1.188 1.00 98.62 106 LEU A CA 1
ATOM 823 C C . LEU A 1 106 ? -5.790 -1.439 -0.031 1.00 98.62 106 LEU A C 1
ATOM 825 O O . LEU A 1 106 ? -6.380 -0.510 0.524 1.00 98.62 106 LEU A O 1
ATOM 829 N N . HIS A 1 107 ? -5.904 -2.707 0.338 1.00 98.56 107 HIS A N 1
ATOM 830 C CA . HIS A 1 107 ? -6.572 -3.132 1.556 1.00 98.56 107 HIS A CA 1
ATOM 831 C C . HIS A 1 107 ? -5.565 -3.756 2.516 1.00 98.56 107 HIS A C 1
ATOM 833 O O . HIS A 1 107 ? -4.499 -4.236 2.126 1.00 98.56 107 HIS A O 1
ATOM 839 N N . THR A 1 108 ? -5.926 -3.791 3.790 1.00 98.38 108 THR A N 1
ATOM 840 C CA . THR A 1 108 ? -5.160 -4.450 4.835 1.00 98.38 108 THR A CA 1
ATOM 841 C C . THR A 1 108 ? -6.051 -5.289 5.731 1.00 98.38 108 THR A C 1
ATOM 843 O O . THR A 1 108 ? -7.179 -4.910 6.032 1.00 98.38 108 THR A O 1
ATOM 846 N N . ILE A 1 109 ? -5.529 -6.424 6.187 1.00 98.56 109 ILE A N 1
ATOM 847 C CA . ILE A 1 109 ? -6.105 -7.200 7.288 1.00 98.56 109 ILE A CA 1
ATOM 848 C C . ILE A 1 109 ? -5.145 -7.060 8.468 1.00 98.56 109 ILE A C 1
ATOM 850 O O . ILE A 1 109 ? -4.100 -7.720 8.473 1.00 98.56 109 ILE A O 1
ATOM 854 N N . PRO A 1 110 ? -5.435 -6.172 9.431 1.00 98.19 110 PRO A N 1
ATOM 855 C CA . PRO A 1 110 ? -4.594 -6.006 10.599 1.00 98.19 110 PRO A CA 1
ATOM 856 C C . PRO A 1 110 ? -4.851 -7.125 11.610 1.00 98.19 110 PRO A C 1
ATOM 858 O O . PRO A 1 110 ? -5.990 -7.529 11.841 1.00 98.19 110 PRO A O 1
ATOM 861 N N . THR A 1 111 ? -3.791 -7.582 12.262 1.00 97.81 111 THR A N 1
ATOM 862 C CA . THR A 1 111 ? -3.857 -8.351 13.511 1.00 97.81 111 THR A CA 1
ATOM 863 C C . THR A 1 111 ? -2.968 -7.674 14.555 1.00 97.81 111 THR A C 1
ATOM 865 O O . THR A 1 111 ? -2.398 -6.609 14.294 1.00 97.81 111 THR A O 1
ATOM 868 N N . GLU A 1 112 ? -2.843 -8.275 15.736 1.00 93.12 112 GLU A N 1
ATOM 869 C CA . GLU A 1 112 ? -1.989 -7.749 16.803 1.00 93.12 112 GLU A CA 1
ATOM 870 C C . GLU A 1 112 ? -0.494 -7.790 16.451 1.00 93.12 112 GLU A C 1
ATOM 872 O O . GLU A 1 112 ? 0.246 -6.891 16.846 1.00 93.12 112 GLU A O 1
ATOM 877 N N . SER A 1 113 ? -0.045 -8.792 15.687 1.00 94.56 113 SER A N 1
ATOM 878 C CA . SER A 1 113 ? 1.382 -9.032 15.414 1.00 94.56 113 SER A CA 1
ATOM 879 C C . SER A 1 113 ? 1.768 -8.951 13.940 1.00 94.56 113 SER A C 1
ATOM 881 O O . SER A 1 113 ? 2.923 -8.669 13.625 1.00 94.56 113 SER A O 1
ATOM 883 N N . GLU A 1 114 ? 0.834 -9.218 13.028 1.00 96.50 114 GLU A N 1
ATOM 884 C CA . GLU A 1 114 ? 1.109 -9.314 11.591 1.00 96.50 114 GLU A CA 1
ATOM 885 C C . GLU A 1 114 ? -0.039 -8.734 10.781 1.00 96.50 114 GLU A C 1
ATOM 887 O O . GLU A 1 114 ? -1.212 -8.860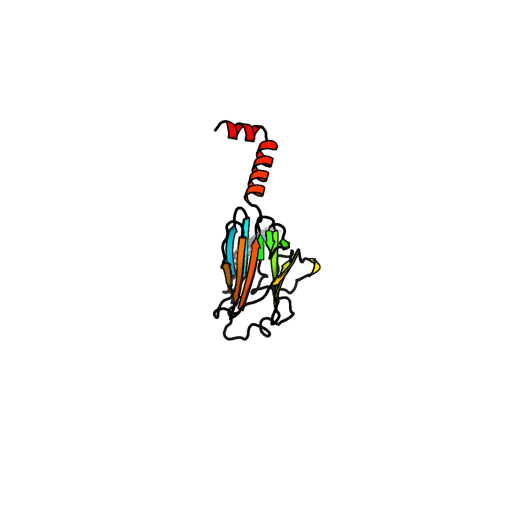 11.128 1.00 96.50 114 GLU A O 1
ATOM 892 N N . TRP A 1 115 ? 0.284 -8.060 9.693 1.00 98.31 115 TRP A N 1
ATOM 893 C CA . TRP A 1 115 ? -0.708 -7.471 8.815 1.00 98.31 115 TRP A CA 1
ATOM 894 C C . TRP A 1 115 ? -0.583 -8.097 7.442 1.00 98.31 115 TRP A C 1
ATOM 896 O O . TRP A 1 115 ? 0.520 -8.320 6.952 1.00 98.31 115 TRP A O 1
ATOM 906 N N . THR A 1 116 ? -1.713 -8.350 6.795 1.00 98.75 116 THR A N 1
ATOM 907 C CA . THR A 1 116 ? -1.724 -8.706 5.374 1.00 98.75 116 THR A CA 1
ATOM 908 C C . THR A 1 116 ? -2.015 -7.453 4.570 1.00 98.75 116 THR A C 1
ATOM 910 O O . THR A 1 116 ? -3.084 -6.873 4.735 1.00 98.75 116 THR A O 1
ATOM 913 N N . LEU A 1 117 ? -1.090 -7.037 3.709 1.00 98.75 117 LEU A N 1
ATOM 914 C CA . LEU A 1 117 ? -1.342 -6.060 2.654 1.00 98.75 117 LEU A CA 1
ATOM 915 C C . LEU A 1 117 ? -1.956 -6.775 1.454 1.00 98.75 117 LEU A C 1
ATOM 917 O O . LEU A 1 117 ? -1.516 -7.867 1.096 1.00 98.75 117 LEU A O 1
ATOM 921 N N . ILE A 1 118 ? -2.949 -6.157 0.829 1.00 98.81 118 ILE A N 1
ATOM 922 C CA . ILE A 1 118 ? -3.685 -6.716 -0.301 1.00 98.81 118 ILE A CA 1
ATOM 923 C C . ILE A 1 118 ? -3.747 -5.662 -1.401 1.00 98.81 118 ILE A C 1
ATOM 925 O O . ILE A 1 118 ? -4.290 -4.580 -1.192 1.00 98.81 118 ILE A O 1
ATOM 929 N N . PHE A 1 119 ? -3.220 -5.998 -2.575 1.00 98.75 119 PHE A N 1
ATOM 930 C CA . PHE A 1 119 ? -3.322 -5.179 -3.780 1.00 98.75 119 PHE A CA 1
ATOM 931 C C . PHE A 1 119 ? -4.411 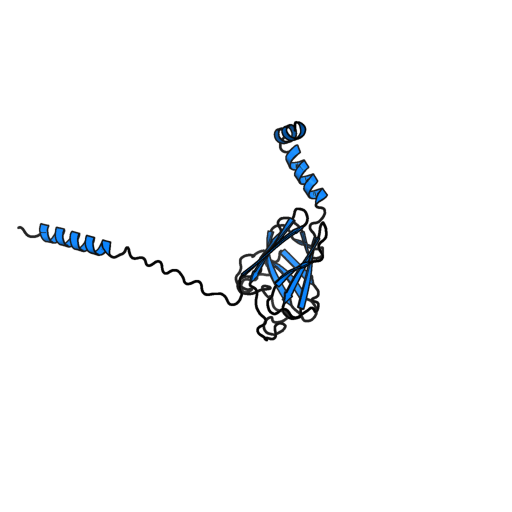-5.781 -4.663 1.00 98.75 119 PHE A C 1
ATOM 933 O O . PHE A 1 119 ? -4.206 -6.822 -5.290 1.00 98.75 119 PHE A O 1
ATOM 940 N N . ASN A 1 120 ? -5.587 -5.163 -4.677 1.00 98.56 120 ASN A N 1
ATOM 941 C CA . ASN A 1 120 ? -6.768 -5.668 -5.368 1.00 98.56 120 ASN A CA 1
ATOM 942 C C . ASN A 1 120 ? -7.002 -4.903 -6.684 1.00 98.56 120 ASN A C 1
ATOM 944 O O . ASN A 1 120 ? -6.825 -3.690 -6.753 1.00 98.56 120 ASN A O 1
ATOM 948 N N . LYS A 1 121 ? -7.351 -5.610 -7.764 1.00 98.19 121 LYS A N 1
ATOM 949 C CA . LYS A 1 121 ? -7.486 -5.042 -9.120 1.00 98.19 121 LYS A CA 1
ATOM 950 C C . LYS A 1 121 ? -8.674 -4.088 -9.260 1.00 98.19 121 LYS A C 1
ATOM 952 O O . LYS A 1 121 ? -8.671 -3.234 -10.150 1.00 98.19 121 LYS A O 1
ATOM 957 N N . ALA A 1 122 ? -9.685 -4.205 -8.401 1.00 97.00 122 ALA A N 1
ATOM 958 C CA . ALA A 1 122 ? -10.826 -3.302 -8.381 1.00 97.00 122 ALA A CA 1
ATOM 959 C C . ALA A 1 122 ? -10.462 -2.004 -7.639 1.00 97.00 122 ALA A C 1
ATOM 961 O O . ALA A 1 122 ? -10.831 -1.785 -6.491 1.00 97.00 122 ALA A O 1
ATOM 962 N N . TRP A 1 123 ? -9.697 -1.135 -8.303 1.00 94.81 123 TRP A N 1
ATOM 963 C CA . TRP A 1 123 ? -9.059 0.022 -7.666 1.00 94.81 123 TRP A CA 1
ATOM 964 C C . TRP A 1 123 ? -10.000 1.189 -7.334 1.00 94.81 123 TRP A C 1
ATOM 966 O O . TRP A 1 123 ? -9.699 1.976 -6.441 1.00 94.81 123 TRP A O 1
ATOM 976 N N . ASN A 1 124 ? -11.122 1.333 -8.043 1.00 91.56 124 ASN A N 1
ATOM 977 C CA . ASN A 1 124 ? -12.035 2.470 -7.896 1.00 91.56 124 ASN A CA 1
ATOM 978 C C . ASN A 1 124 ? -13.259 2.098 -7.048 1.00 91.56 124 ASN A C 1
ATOM 980 O O . ASN A 1 124 ? -14.352 1.925 -7.585 1.00 91.56 124 ASN A O 1
ATOM 984 N N . GLN A 1 125 ? -13.062 1.926 -5.742 1.00 90.12 125 GLN A N 1
ATOM 985 C CA . GLN A 1 125 ? -14.099 1.440 -4.828 1.00 90.12 125 GLN A CA 1
ATOM 986 C C . GLN A 1 125 ? -14.354 2.400 -3.669 1.00 90.12 125 GLN A C 1
ATOM 988 O O . GLN A 1 125 ? -13.442 3.061 -3.166 1.00 90.12 125 GLN A O 1
ATOM 993 N N . TRP A 1 126 ? -15.601 2.429 -3.195 1.00 88.25 126 TRP A N 1
ATOM 994 C CA . TRP A 1 126 ? -15.942 3.067 -1.928 1.00 88.25 126 TRP A CA 1
ATOM 995 C C . TRP A 1 126 ? -15.805 2.071 -0.778 1.00 88.25 126 TRP A C 1
ATOM 997 O O . TRP A 1 126 ? -16.493 1.050 -0.727 1.00 88.25 126 TRP A O 1
ATOM 1007 N N . GLY A 1 127 ? -14.977 2.389 0.213 1.00 89.31 127 GLY A N 1
ATOM 1008 C CA . GLY A 1 127 ? -14.846 1.523 1.373 1.00 89.31 127 GLY A CA 1
ATOM 1009 C C . GLY A 1 127 ? -14.116 0.201 1.083 1.00 89.31 127 GLY A C 1
ATOM 1010 O O . GLY A 1 127 ? -13.290 0.110 0.184 1.00 89.31 127 GLY A O 1
ATOM 1011 N N . SER A 1 128 ? -14.454 -0.828 1.869 1.00 89.88 128 SER A N 1
ATOM 1012 C CA . SER A 1 128 ? -14.152 -2.244 1.574 1.00 89.88 128 SER A CA 1
ATOM 1013 C C . SER A 1 128 ? -15.424 -3.045 1.254 1.00 89.88 128 SER A C 1
ATOM 1015 O O . SER A 1 128 ? -15.404 -4.268 1.315 1.00 89.88 128 SER A O 1
ATOM 1017 N N . PHE A 1 129 ? -16.562 -2.385 1.007 1.00 88.25 129 PHE A N 1
ATOM 1018 C CA . PHE A 1 129 ? -17.863 -3.066 0.914 1.00 88.25 129 PHE A CA 1
ATOM 1019 C C . PHE A 1 129 ? -17.976 -3.955 -0.327 1.00 88.25 129 PHE A C 1
ATOM 1021 O O . PHE A 1 129 ? -18.607 -5.003 -0.278 1.00 88.25 129 PHE A O 1
ATOM 1028 N N . GLU A 1 130 ? -17.326 -3.544 -1.414 1.00 89.12 130 GLU A N 1
ATOM 1029 C CA . GLU A 1 130 ? -17.277 -4.267 -2.690 1.00 89.12 130 GLU A CA 1
ATOM 1030 C C . GLU A 1 130 ? -15.983 -5.080 -2.846 1.00 89.12 130 GLU A C 1
ATOM 1032 O O . GLU A 1 130 ? -15.588 -5.441 -3.956 1.00 89.12 130 GLU A O 1
ATOM 1037 N N . TYR A 1 131 ? -15.281 -5.340 -1.740 1.00 95.94 131 TYR A N 1
ATOM 1038 C CA . TYR A 1 131 ? -14.060 -6.129 -1.766 1.00 95.94 131 TYR A CA 1
ATOM 1039 C C . TYR A 1 131 ? -14.354 -7.573 -2.207 1.00 95.94 131 TYR A C 1
ATOM 1041 O O . TYR A 1 131 ? -15.139 -8.281 -1.574 1.00 95.94 131 TYR A O 1
ATOM 1049 N N . ASP A 1 132 ? -13.674 -8.025 -3.264 1.00 96.31 132 ASP A N 1
ATOM 1050 C CA . ASP A 1 132 ? -13.710 -9.405 -3.755 1.00 96.31 132 ASP A CA 1
ATOM 1051 C C . ASP A 1 132 ? -12.292 -9.983 -3.776 1.00 96.31 132 ASP A C 1
ATOM 1053 O O . ASP A 1 132 ? -11.441 -9.544 -4.552 1.00 96.31 132 ASP A O 1
ATOM 1057 N N . ALA A 1 133 ? -12.051 -11.014 -2.963 1.00 97.19 133 ALA A N 1
ATOM 1058 C CA . ALA A 1 133 ? -10.757 -11.688 -2.875 1.00 97.19 133 ALA A CA 1
ATOM 1059 C C . ALA A 1 133 ? -10.301 -12.316 -4.206 1.00 97.19 133 ALA A C 1
ATOM 1061 O O . ALA A 1 133 ? -9.105 -12.511 -4.413 1.00 97.19 133 ALA A O 1
ATOM 1062 N N . LYS A 1 134 ? -11.215 -12.603 -5.145 1.00 97.81 134 LYS A N 1
ATOM 1063 C CA . LYS A 1 134 ? -10.855 -13.090 -6.492 1.00 97.81 134 LYS A CA 1
ATOM 1064 C C . LYS A 1 134 ? -10.135 -12.033 -7.331 1.00 97.81 134 LYS A C 1
ATOM 1066 O O . LYS A 1 134 ? -9.482 -12.376 -8.314 1.00 97.81 134 LYS A O 1
ATOM 1071 N N . GLN A 1 135 ? -10.267 -10.760 -6.962 1.00 98.00 135 GLN A N 1
ATOM 1072 C CA . GLN A 1 135 ? -9.596 -9.638 -7.614 1.00 98.00 135 GLN A CA 1
ATOM 1073 C C . GLN A 1 135 ? -8.228 -9.327 -6.993 1.00 98.00 135 GLN A C 1
ATOM 1075 O O . GLN A 1 135 ? -7.546 -8.418 -7.467 1.00 98.00 135 GLN A O 1
ATOM 1080 N N . ASP A 1 136 ? -7.789 -10.066 -5.973 1.00 98.44 136 ASP A N 1
ATOM 1081 C CA . ASP A 1 136 ? -6.469 -9.869 -5.380 1.00 98.44 136 ASP A CA 1
ATOM 1082 C C . ASP A 1 136 ? -5.375 -10.196 -6.409 1.00 98.44 136 ASP A C 1
ATOM 1084 O O . ASP A 1 136 ? -5.284 -11.310 -6.925 1.00 98.44 136 ASP A O 1
ATOM 1088 N N . ALA A 1 137 ? -4.536 -9.211 -6.725 1.00 98.62 137 ALA A N 1
ATOM 1089 C CA . ALA A 1 137 ? -3.333 -9.414 -7.525 1.00 98.62 137 ALA A CA 1
ATOM 1090 C C . ALA A 1 137 ? -2.172 -9.915 -6.664 1.00 98.62 137 ALA A C 1
ATOM 1092 O O . ALA A 1 137 ? -1.344 -10.686 -7.142 1.00 98.62 137 ALA A O 1
ATOM 1093 N N . LEU A 1 138 ? -2.112 -9.469 -5.406 1.00 98.69 138 LEU A N 1
ATOM 1094 C CA . LEU A 1 138 ? -1.038 -9.810 -4.487 1.00 98.69 138 LEU A CA 1
ATOM 1095 C C . LEU A 1 138 ? -1.495 -9.697 -3.029 1.00 98.69 138 LEU A C 1
ATOM 1097 O O . LEU A 1 138 ? -2.195 -8.750 -2.664 1.00 98.69 138 LEU A O 1
ATOM 1101 N N . ARG A 1 139 ? -1.035 -10.634 -2.191 1.00 98.62 139 ARG A N 1
ATOM 1102 C CA . ARG A 1 139 ? -1.105 -10.559 -0.728 1.00 98.62 139 ARG A CA 1
ATOM 1103 C C . ARG A 1 139 ? 0.288 -10.685 -0.132 1.00 98.62 139 ARG A C 1
ATOM 1105 O O . ARG A 1 139 ? 1.006 -11.631 -0.441 1.00 98.62 139 ARG A O 1
ATOM 1112 N N . VAL A 1 140 ? 0.660 -9.754 0.737 1.00 98.38 140 VAL A N 1
ATOM 1113 C CA . VAL A 1 140 ? 1.987 -9.720 1.364 1.00 98.38 140 VAL A CA 1
ATOM 1114 C C . VAL A 1 140 ? 1.823 -9.556 2.865 1.00 98.38 140 VAL A C 1
ATOM 1116 O O . VAL A 1 140 ? 1.195 -8.603 3.321 1.00 98.38 140 VAL A O 1
ATOM 1119 N N . THR A 1 141 ? 2.416 -10.461 3.637 1.00 98.31 141 THR A N 1
ATOM 1120 C CA . THR A 1 141 ? 2.486 -10.316 5.093 1.00 98.31 141 THR A CA 1
ATOM 1121 C C . THR A 1 141 ? 3.593 -9.338 5.469 1.00 98.31 141 THR A C 1
ATOM 1123 O O . THR A 1 141 ? 4.715 -9.414 4.964 1.00 98.31 141 THR A O 1
ATOM 1126 N N . VAL A 1 142 ? 3.279 -8.423 6.377 1.00 98.06 142 VAL A N 1
ATOM 1127 C CA . VAL A 1 142 ? 4.191 -7.415 6.917 1.00 98.06 142 VAL A CA 1
ATOM 1128 C C . VAL A 1 142 ? 4.054 -7.347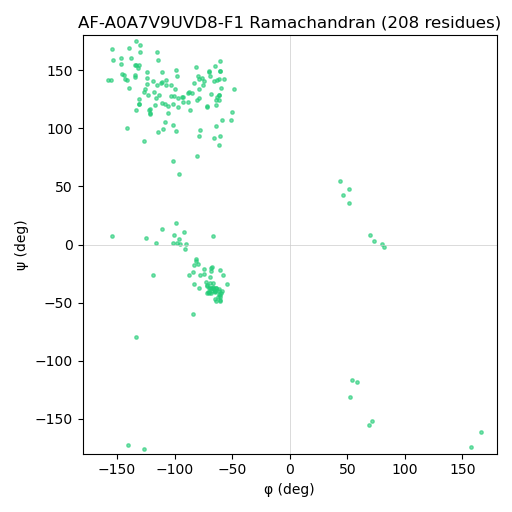 8.429 1.00 98.06 142 VAL A C 1
ATOM 1130 O O . VAL A 1 142 ? 3.008 -7.677 8.990 1.00 98.06 142 VAL A O 1
ATOM 1133 N N . LYS A 1 143 ? 5.113 -6.906 9.105 1.00 97.62 143 LYS A N 1
ATOM 1134 C CA . LYS A 1 143 ? 5.092 -6.713 10.555 1.00 97.62 143 LYS A CA 1
ATOM 1135 C C . LYS A 1 143 ? 4.916 -5.228 10.868 1.00 97.62 143 LYS A C 1
ATOM 1137 O O . LYS A 1 143 ? 5.756 -4.437 10.433 1.00 97.62 143 LYS A O 1
ATOM 1142 N N . PRO A 1 144 ? 3.854 -4.831 11.591 1.00 97.25 144 PRO A N 1
ATOM 1143 C CA . PRO A 1 144 ? 3.771 -3.485 12.123 1.00 97.25 144 PRO A CA 1
ATOM 1144 C C . PRO A 1 144 ? 4.878 -3.279 13.162 1.00 97.25 144 PRO A C 1
ATOM 1146 O O . PRO A 1 144 ? 5.342 -4.214 13.814 1.00 97.25 144 PRO A O 1
ATOM 1149 N N . MET A 1 145 ? 5.278 -2.031 13.338 1.00 96.75 145 MET A N 1
ATOM 1150 C CA . MET A 1 145 ? 6.216 -1.615 14.367 1.00 96.75 145 MET A CA 1
ATOM 1151 C C . MET A 1 145 ? 5.696 -0.374 15.081 1.00 96.75 145 MET A C 1
ATOM 1153 O O . MET A 1 145 ? 4.921 0.408 14.525 1.00 96.75 145 MET A O 1
ATOM 1157 N N . THR A 1 146 ? 6.133 -0.193 16.320 1.00 96.69 146 THR A N 1
ATOM 1158 C CA . THR A 1 146 ? 5.794 0.992 17.103 1.00 96.69 146 THR A CA 1
ATOM 1159 C C . THR A 1 146 ? 6.600 2.191 16.611 1.00 96.69 146 THR A C 1
ATOM 1161 O O . THR A 1 146 ? 7.801 2.091 16.374 1.00 96.69 146 THR A O 1
ATOM 1164 N N . GLY A 1 147 ? 5.944 3.339 16.490 1.00 94.88 147 GLY A N 1
ATOM 1165 C CA . GLY A 1 147 ? 6.565 4.629 16.221 1.00 94.88 147 GLY A CA 1
ATOM 1166 C C . GLY A 1 147 ? 5.904 5.744 17.026 1.00 94.88 147 GLY A C 1
ATOM 1167 O O . GLY A 1 147 ? 5.054 5.503 17.884 1.00 94.88 147 GLY A O 1
ATOM 1168 N N . GLU A 1 148 ? 6.288 6.984 16.734 1.00 95.44 148 GLU A N 1
ATOM 1169 C CA . GLU A 1 148 ? 5.684 8.161 17.364 1.00 95.44 148 GLU A CA 1
ATOM 1170 C C . GLU A 1 148 ? 4.180 8.253 17.080 1.00 95.44 148 GLU A C 1
ATOM 1172 O O . GLU A 1 148 ? 3.705 7.851 16.012 1.00 95.44 148 GLU A O 1
ATOM 1177 N N . ILE A 1 149 ? 3.420 8.826 18.012 1.00 96.06 149 ILE A N 1
ATOM 1178 C CA . ILE A 1 149 ? 1.980 9.020 17.824 1.00 96.06 149 ILE A CA 1
ATOM 1179 C C . ILE A 1 149 ? 1.741 9.965 16.639 1.00 96.06 149 ILE A C 1
ATOM 1181 O O . ILE A 1 149 ? 2.251 11.083 16.613 1.00 96.06 149 ILE A O 1
ATOM 1185 N N . ARG A 1 150 ? 0.920 9.538 15.674 1.00 97.00 150 ARG A N 1
ATOM 1186 C CA . ARG A 1 150 ? 0.411 10.386 14.588 1.00 97.00 150 ARG A CA 1
ATOM 1187 C C . ARG A 1 150 ? -1.099 10.512 14.636 1.00 97.00 150 ARG A C 1
ATOM 1189 O O . ARG A 1 150 ? -1.814 9.527 14.465 1.00 97.00 150 ARG A O 1
ATOM 1196 N N . GLU A 1 151 ? -1.564 11.750 14.784 1.00 97.56 151 GLU A N 1
ATOM 1197 C CA . GLU A 1 151 ? -2.992 12.067 14.802 1.00 97.56 151 GLU A CA 1
ATOM 1198 C C . GLU A 1 151 ? -3.661 11.748 13.463 1.00 97.56 151 GLU A C 1
ATOM 1200 O O . GLU A 1 151 ? -4.685 11.069 13.410 1.00 97.56 151 GLU A O 1
ATOM 1205 N N . THR A 1 152 ? -3.056 12.190 12.367 1.00 98.06 152 THR A N 1
ATOM 1206 C CA . THR A 1 152 ? -3.593 12.013 11.020 1.00 98.06 152 THR A CA 1
ATOM 1207 C C . THR A 1 152 ? -2.848 10.902 10.297 1.00 98.06 152 THR A C 1
ATOM 1209 O O . THR A 1 152 ? -1.622 10.948 10.177 1.00 98.06 152 THR A O 1
ATOM 1212 N N . MET A 1 153 ? -3.584 9.933 9.752 1.00 98.50 153 MET A N 1
ATOM 1213 C CA . MET A 1 153 ? -3.006 8.871 8.932 1.00 98.50 153 MET A CA 1
ATOM 1214 C C . MET A 1 153 ? -2.232 9.445 7.738 1.00 98.50 153 MET A C 1
ATOM 1216 O O . MET A 1 153 ? -2.626 10.433 7.105 1.00 98.50 153 MET A O 1
ATOM 1220 N N . SER A 1 154 ? -1.119 8.803 7.411 1.00 98.44 154 SER A N 1
ATOM 1221 C CA . SER A 1 154 ? -0.225 9.195 6.322 1.00 98.44 154 SER A CA 1
ATOM 1222 C C . SER A 1 154 ? 0.417 7.978 5.672 1.00 98.44 154 SER A C 1
ATOM 1224 O O . SER A 1 154 ? 0.548 6.931 6.303 1.00 98.44 154 SER A O 1
ATOM 1226 N N . PHE A 1 155 ? 0.801 8.154 4.413 1.00 98.69 155 PHE A N 1
ATOM 1227 C CA . PHE A 1 155 ? 1.792 7.324 3.753 1.00 98.69 155 PHE A CA 1
ATOM 1228 C C . PHE A 1 155 ? 3.058 8.164 3.607 1.00 98.69 155 PHE A C 1
ATOM 1230 O O . PHE A 1 155 ? 2.954 9.354 3.316 1.00 98.69 155 PHE A O 1
ATOM 1237 N N . ASP A 1 156 ? 4.218 7.544 3.784 1.00 98.12 156 ASP A N 1
ATOM 1238 C CA . ASP A 1 156 ? 5.520 8.159 3.536 1.00 98.12 156 ASP A CA 1
ATOM 1239 C C . ASP A 1 156 ? 6.381 7.229 2.673 1.00 98.12 156 ASP A C 1
ATOM 1241 O O . ASP A 1 156 ? 6.217 6.007 2.718 1.00 98.12 156 ASP A O 1
ATOM 1245 N N . PHE A 1 157 ? 7.333 7.807 1.939 1.00 98.38 157 PHE A N 1
ATOM 1246 C CA . PHE A 1 157 ? 8.442 7.071 1.332 1.00 98.38 157 PHE A CA 1
ATOM 1247 C C . PHE A 1 157 ? 9.695 7.253 2.198 1.00 98.38 157 PHE A C 1
ATOM 1249 O O . PHE A 1 157 ? 10.073 8.379 2.522 1.00 98.38 157 PHE A O 1
ATOM 1256 N N . GLY A 1 158 ? 10.331 6.151 2.584 1.00 95.50 158 GLY A N 1
ATOM 1257 C CA . GLY A 1 158 ? 11.540 6.109 3.405 1.00 95.50 158 GLY A CA 1
ATOM 1258 C C . GLY A 1 158 ? 12.583 5.148 2.835 1.00 95.50 158 GLY A C 1
ATOM 1259 O O . GLY A 1 158 ? 12.328 4.467 1.842 1.00 95.50 158 GLY A O 1
ATOM 1260 N N . ASP A 1 159 ? 13.766 5.106 3.459 1.00 96.56 159 ASP A N 1
ATOM 1261 C CA . ASP A 1 159 ? 14.887 4.223 3.074 1.00 96.56 159 ASP A CA 1
ATOM 1262 C C . ASP A 1 159 ? 15.117 4.187 1.548 1.00 96.56 159 ASP A C 1
ATOM 1264 O O . ASP A 1 159 ? 15.029 3.143 0.899 1.00 96.56 159 ASP A O 1
ATOM 1268 N N . MET A 1 160 ? 15.299 5.373 0.957 1.00 96.44 160 MET A N 1
ATOM 1269 C CA . MET A 1 160 ? 15.439 5.529 -0.490 1.00 96.44 160 MET A CA 1
ATOM 1270 C C . MET A 1 160 ? 16.756 4.925 -0.978 1.00 96.44 160 MET A C 1
ATOM 1272 O O . MET A 1 160 ? 17.830 5.267 -0.481 1.00 96.44 160 MET A O 1
ATOM 1276 N N . LYS A 1 161 ? 16.678 4.076 -2.000 1.00 95.25 161 LYS A N 1
ATOM 1277 C CA . LYS A 1 161 ? 17.815 3.454 -2.689 1.00 95.25 161 LYS A CA 1
ATOM 1278 C C . LYS A 1 161 ? 17.657 3.650 -4.200 1.00 95.25 161 LYS A C 1
ATOM 1280 O O . LYS A 1 161 ? 16.560 3.973 -4.655 1.00 95.25 161 LYS A O 1
ATOM 1285 N N . PRO A 1 162 ? 18.712 3.429 -5.005 1.00 92.44 162 PRO A N 1
ATOM 1286 C CA . PRO A 1 162 ? 18.638 3.639 -6.453 1.00 92.44 162 PRO A CA 1
ATOM 1287 C C . PRO A 1 162 ? 17.501 2.876 -7.154 1.00 92.44 162 PRO A C 1
ATOM 1289 O O . PRO A 1 162 ? 16.923 3.385 -8.110 1.00 92.44 162 PRO A O 1
ATOM 1292 N N . ASN A 1 163 ? 17.168 1.676 -6.672 1.00 96.06 163 ASN A N 1
ATOM 1293 C CA . ASN A 1 163 ? 16.173 0.780 -7.266 1.00 96.06 163 ASN A CA 1
ATOM 1294 C C . ASN A 1 163 ? 15.058 0.351 -6.294 1.00 96.06 163 ASN A C 1
ATOM 1296 O O . ASN A 1 163 ? 14.240 -0.495 -6.645 1.00 96.06 163 ASN A O 1
ATOM 1300 N N . SER A 1 164 ? 15.006 0.894 -5.078 1.00 97.94 164 SER A N 1
ATOM 1301 C CA . SER A 1 164 ? 13.976 0.509 -4.110 1.00 97.94 164 SER A CA 1
ATOM 1302 C C . SER A 1 164 ? 13.684 1.610 -3.101 1.00 97.94 164 SER A C 1
ATOM 1304 O O . SER A 1 164 ? 14.537 2.446 -2.820 1.00 97.94 164 SER A O 1
ATOM 1306 N N . THR A 1 165 ? 12.517 1.557 -2.475 1.00 98.50 165 THR A N 1
ATOM 1307 C CA . THR A 1 165 ? 12.149 2.402 -1.332 1.00 98.50 165 THR A CA 1
ATOM 1308 C C . THR A 1 165 ? 11.236 1.627 -0.390 1.00 98.50 165 THR A C 1
ATOM 1310 O O . THR A 1 165 ? 10.610 0.646 -0.794 1.00 98.50 165 THR A O 1
ATOM 1313 N N . GLN A 1 166 ? 11.126 2.065 0.860 1.00 98.38 166 GLN A N 1
ATOM 1314 C CA . GLN A 1 166 ? 10.069 1.619 1.757 1.00 98.38 166 GLN A CA 1
ATOM 1315 C C . GLN A 1 166 ? 8.878 2.574 1.689 1.00 98.38 166 GLN A C 1
ATOM 1317 O O . GLN A 1 166 ? 9.019 3.773 1.915 1.00 98.38 166 GLN A O 1
ATOM 1322 N N . VAL A 1 167 ? 7.690 2.035 1.440 1.00 98.69 167 VAL A N 1
ATOM 1323 C CA . VAL A 1 167 ? 6.426 2.728 1.693 1.00 98.69 167 VAL A CA 1
ATOM 1324 C C . VAL A 1 167 ? 6.010 2.428 3.125 1.00 98.69 167 VAL A C 1
ATOM 1326 O O . VAL A 1 167 ? 5.986 1.271 3.541 1.00 98.69 167 VAL A O 1
ATOM 1329 N N . VAL A 1 168 ? 5.667 3.462 3.888 1.00 98.56 168 VAL A N 1
ATOM 1330 C CA . VAL A 1 168 ? 5.295 3.330 5.298 1.00 98.56 168 VAL A CA 1
ATOM 1331 C C . VAL A 1 168 ? 3.891 3.865 5.514 1.00 98.56 168 VAL A C 1
ATOM 1333 O O . VAL A 1 168 ? 3.645 5.060 5.366 1.00 98.56 168 VAL A O 1
ATOM 1336 N N . ILE A 1 169 ? 2.971 2.989 5.921 1.00 98.56 169 ILE A N 1
ATOM 1337 C CA . ILE A 1 169 ? 1.673 3.408 6.458 1.00 98.56 169 ILE A CA 1
ATOM 1338 C C . ILE A 1 169 ? 1.891 3.848 7.903 1.00 98.56 169 ILE A C 1
ATOM 1340 O O . ILE A 1 169 ? 2.420 3.083 8.707 1.00 98.56 169 ILE A O 1
ATOM 1344 N N . ALA A 1 170 ? 1.470 5.058 8.253 1.00 98.38 170 ALA A N 1
ATOM 1345 C CA . ALA A 1 170 ? 1.717 5.638 9.563 1.00 98.38 170 ALA A CA 1
ATOM 1346 C C . ALA A 1 170 ? 0.450 6.259 10.153 1.00 98.38 170 ALA A C 1
ATOM 1348 O O . ALA A 1 170 ? -0.076 7.245 9.623 1.00 98.38 170 ALA A O 1
ATOM 1349 N N . TRP A 1 171 ? -0.030 5.698 11.264 1.00 98.31 171 TRP A N 1
ATOM 1350 C CA . TRP A 1 171 ? -1.195 6.212 11.979 1.00 98.31 171 TRP A CA 1
ATOM 1351 C C . TRP A 1 171 ? -1.204 5.761 13.435 1.00 98.31 171 TRP A C 1
ATOM 1353 O O . TRP A 1 171 ? -0.850 4.621 13.736 1.00 98.31 171 TRP A O 1
ATOM 1363 N N . GLU A 1 172 ? -1.622 6.654 14.334 1.00 97.19 172 GLU A N 1
ATOM 1364 C CA . GLU A 1 172 ? -1.536 6.428 15.774 1.00 97.19 172 GLU A CA 1
ATOM 1365 C C . GLU A 1 172 ? -0.089 6.023 16.128 1.00 97.19 172 GLU A C 1
ATOM 1367 O O . GLU A 1 172 ? 0.849 6.690 15.681 1.00 97.19 172 GLU A O 1
ATOM 1372 N N . LYS A 1 173 ? 0.129 4.956 16.890 1.00 97.12 173 LYS A N 1
ATOM 1373 C CA . LYS A 1 173 ? 1.444 4.465 17.314 1.00 97.12 173 LYS A CA 1
ATOM 1374 C C . LYS A 1 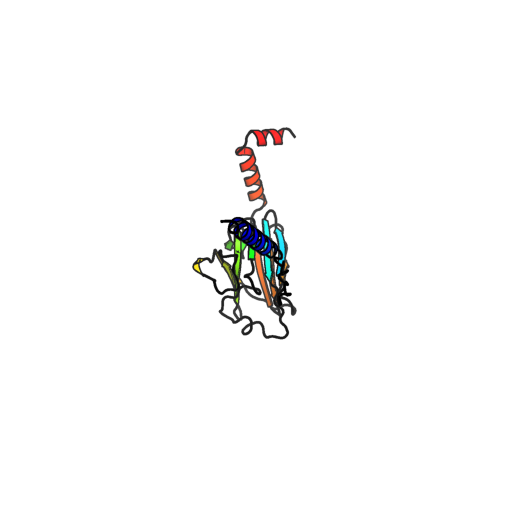173 ? 2.033 3.446 16.350 1.00 97.12 173 LYS A C 1
ATOM 1376 O O . LYS A 1 173 ? 3.158 3.012 16.571 1.00 97.12 173 LYS A O 1
ATOM 1381 N N . LEU A 1 174 ? 1.312 3.046 15.303 1.00 97.88 174 LEU A N 1
ATOM 1382 C CA . LEU A 1 174 ? 1.782 2.016 14.384 1.00 97.88 174 LEU A CA 1
ATOM 1383 C C . LEU A 1 174 ? 2.416 2.610 13.126 1.00 97.88 174 LEU A C 1
ATOM 1385 O O . LEU A 1 174 ? 2.015 3.656 12.596 1.00 97.88 174 LEU A O 1
ATOM 1389 N N . ARG A 1 175 ? 3.440 1.905 12.659 1.00 97.94 175 ARG A N 1
ATOM 1390 C CA . ARG A 1 175 ? 4.087 2.050 11.361 1.00 97.94 175 ARG A CA 1
ATOM 1391 C C . ARG A 1 175 ? 4.080 0.695 10.682 1.00 97.94 175 ARG A C 1
ATOM 1393 O O . ARG A 1 175 ? 4.411 -0.305 11.309 1.00 97.94 175 ARG A O 1
ATOM 1400 N N . VAL A 1 176 ? 3.706 0.659 9.413 1.00 98.25 176 VAL A N 1
ATOM 1401 C CA . VAL A 1 176 ? 3.633 -0.581 8.639 1.00 98.25 176 VAL A CA 1
ATOM 1402 C C . VAL A 1 176 ? 4.451 -0.392 7.368 1.00 98.25 176 VAL A C 1
ATOM 1404 O O . VAL A 1 176 ? 3.924 0.126 6.380 1.00 98.25 176 VAL A O 1
ATOM 1407 N N . PRO A 1 177 ? 5.755 -0.712 7.419 1.00 98.19 177 PRO A N 1
ATOM 1408 C CA . PRO A 1 177 ? 6.633 -0.594 6.270 1.00 98.19 177 PRO A CA 1
ATOM 1409 C C . PRO A 1 177 ? 6.472 -1.782 5.315 1.00 98.19 177 PRO A C 1
ATOM 1411 O O . PRO A 1 177 ? 6.295 -2.928 5.736 1.00 98.19 177 PRO A O 1
ATOM 1414 N N . PHE A 1 178 ? 6.600 -1.512 4.021 1.00 98.69 178 PHE A N 1
ATOM 1415 C CA . PHE A 1 178 ? 6.835 -2.517 2.991 1.00 98.69 178 PHE A CA 1
ATOM 1416 C C . PHE A 1 178 ? 7.751 -1.961 1.905 1.00 98.69 178 PHE A C 1
ATOM 1418 O O . PHE A 1 178 ? 7.709 -0.777 1.576 1.00 98.69 178 PHE A O 1
ATOM 1425 N N . THR A 1 179 ? 8.588 -2.820 1.344 1.00 98.69 179 THR A N 1
ATOM 1426 C CA . THR A 1 179 ? 9.557 -2.454 0.316 1.00 98.69 179 THR A CA 1
ATOM 1427 C C . THR A 1 179 ? 8.920 -2.553 -1.058 1.00 98.69 179 THR A C 1
ATOM 1429 O O . THR A 1 179 ? 8.338 -3.581 -1.401 1.00 98.69 179 THR A O 1
ATOM 1432 N N . VAL A 1 180 ? 9.094 -1.502 -1.852 1.00 98.69 180 VAL A N 1
ATOM 1433 C CA . VAL A 1 180 ? 8.862 -1.494 -3.295 1.00 98.69 180 VAL A CA 1
ATOM 1434 C C . VAL A 1 180 ? 10.225 -1.504 -3.977 1.00 98.69 180 VAL A C 1
ATOM 1436 O O . VAL A 1 180 ? 11.013 -0.578 -3.784 1.00 98.69 180 VAL A O 1
ATOM 1439 N N . ASP A 1 181 ? 10.507 -2.536 -4.766 1.00 98.31 181 ASP A N 1
ATOM 1440 C CA . ASP A 1 181 ? 11.733 -2.659 -5.565 1.00 98.31 181 ASP A CA 1
ATOM 1441 C C . ASP A 1 181 ? 11.373 -2.712 -7.054 1.00 98.31 181 ASP A C 1
ATOM 1443 O O . ASP A 1 181 ? 10.476 -3.455 -7.462 1.00 98.31 181 ASP A O 1
ATOM 1447 N N . VAL A 1 182 ? 12.051 -1.899 -7.861 1.00 97.31 182 VAL A N 1
ATOM 1448 C CA . VAL A 1 182 ? 11.766 -1.719 -9.294 1.00 97.31 182 VAL A CA 1
ATOM 1449 C C . VAL A 1 182 ? 12.659 -2.585 -10.193 1.00 97.31 182 VAL A C 1
ATOM 1451 O O . VAL A 1 182 ? 12.602 -2.478 -11.421 1.00 97.31 182 VAL A O 1
ATOM 1454 N N . GLY A 1 183 ? 13.484 -3.448 -9.603 1.00 93.81 183 GLY A N 1
ATOM 1455 C CA . GLY A 1 183 ? 14.411 -4.346 -10.278 1.00 93.81 183 GLY A CA 1
ATOM 1456 C C . GLY A 1 183 ? 15.579 -3.627 -10.955 1.00 93.81 183 GLY A C 1
ATOM 1457 O O . GLY A 1 183 ? 15.972 -2.520 -10.587 1.00 93.81 183 GLY A O 1
ATOM 1458 N N . ASP A 1 184 ? 16.148 -4.278 -11.971 1.00 90.69 184 ASP A N 1
ATOM 1459 C CA . ASP A 1 184 ? 17.264 -3.738 -12.750 1.00 90.69 184 ASP A CA 1
ATOM 1460 C C . ASP A 1 184 ? 16.774 -2.705 -13.779 1.00 90.69 184 ASP A C 1
ATOM 1462 O O . ASP A 1 184 ? 16.380 -3.031 -14.906 1.00 90.69 184 ASP A O 1
ATOM 1466 N N . VAL A 1 185 ? 16.814 -1.439 -13.362 1.00 88.31 185 VAL A N 1
ATOM 1467 C CA . VAL A 1 185 ? 16.457 -0.277 -14.185 1.00 88.31 185 VAL A CA 1
ATOM 1468 C C . VAL A 1 185 ? 17.339 -0.195 -15.431 1.00 88.31 185 VAL A C 1
ATOM 1470 O O . VAL A 1 185 ? 16.826 0.042 -16.521 1.00 88.31 185 VAL A O 1
ATOM 1473 N N . ASN A 1 186 ? 18.647 -0.450 -15.311 1.00 85.56 186 ASN A N 1
ATOM 1474 C CA . ASN A 1 186 ? 19.578 -0.353 -16.438 1.00 85.56 186 ASN A CA 1
ATOM 1475 C C . ASN A 1 186 ? 19.216 -1.360 -17.528 1.00 85.56 186 ASN A C 1
ATOM 1477 O O . ASN A 1 186 ? 19.142 -1.006 -18.705 1.00 85.56 186 ASN A O 1
ATOM 1481 N N . LYS A 1 187 ? 18.929 -2.607 -17.145 1.00 86.25 187 LYS A N 1
ATOM 1482 C CA . LYS A 1 187 ? 18.493 -3.643 -18.086 1.00 86.25 187 LYS A CA 1
ATOM 1483 C C . LYS A 1 187 ? 17.192 -3.261 -18.789 1.00 86.25 187 LYS A C 1
ATOM 1485 O O . LYS A 1 187 ? 17.088 -3.450 -20.000 1.00 86.25 187 LYS A O 1
ATOM 1490 N N . ARG A 1 188 ? 16.208 -2.725 -18.061 1.00 86.19 188 ARG A N 1
ATOM 1491 C CA . ARG A 1 188 ? 14.924 -2.299 -18.642 1.00 86.19 188 ARG A CA 1
ATOM 1492 C C . ARG A 1 188 ? 15.102 -1.138 -19.617 1.00 86.19 188 ARG A C 1
ATOM 1494 O O . ARG A 1 188 ? 14.620 -1.230 -20.742 1.00 86.19 188 ARG A O 1
ATOM 1501 N N . VAL A 1 189 ? 15.866 -0.120 -19.230 1.00 85.00 189 VAL A N 1
ATOM 1502 C CA . VAL A 1 189 ? 16.186 1.039 -20.073 1.00 85.00 189 VAL A CA 1
ATOM 1503 C C . VAL A 1 189 ? 16.927 0.607 -21.340 1.00 85.00 189 VAL A C 1
ATOM 1505 O O . VAL A 1 189 ? 16.516 0.961 -22.440 1.00 85.00 189 VAL A O 1
ATOM 1508 N N . VAL A 1 190 ? 17.968 -0.225 -21.229 1.00 85.94 190 VAL A N 1
ATOM 1509 C CA . VAL A 1 190 ? 18.708 -0.739 -22.397 1.00 85.94 190 VAL A CA 1
ATOM 1510 C C . VAL A 1 190 ? 17.805 -1.557 -23.325 1.00 85.94 190 VAL A C 1
ATOM 1512 O O . VAL A 1 190 ? 17.923 -1.449 -24.545 1.00 85.94 190 VAL A O 1
ATOM 1515 N N . ASN A 1 191 ? 16.900 -2.372 -22.780 1.00 84.31 191 ASN A N 1
ATOM 1516 C CA . ASN A 1 191 ? 15.959 -3.146 -23.590 1.00 84.31 191 ASN A CA 1
ATOM 1517 C C . ASN A 1 191 ? 14.937 -2.255 -24.313 1.00 84.31 191 ASN A C 1
ATOM 1519 O O . ASN A 1 191 ? 14.646 -2.515 -25.478 1.00 84.31 191 ASN A O 1
ATOM 1523 N N . ASP A 1 192 ? 14.434 -1.207 -23.657 1.00 83.75 192 ASP A N 1
ATOM 1524 C CA . ASP A 1 192 ? 13.546 -0.211 -24.271 1.00 83.75 192 ASP A CA 1
ATOM 1525 C C . ASP A 1 192 ? 14.261 0.589 -25.375 1.00 83.75 192 ASP A C 1
ATOM 1527 O O . ASP A 1 192 ? 13.719 0.781 -26.461 1.00 83.75 192 ASP A O 1
ATOM 1531 N N . PHE A 1 193 ? 15.522 0.976 -25.160 1.00 82.81 193 PHE A N 1
ATOM 1532 C CA . PHE A 1 193 ? 16.340 1.585 -26.213 1.00 82.81 193 PHE A CA 1
ATOM 1533 C C . PHE A 1 193 ? 16.526 0.646 -27.409 1.00 82.81 193 PHE A C 1
ATOM 1535 O O . PHE A 1 193 ? 16.325 1.052 -28.554 1.00 82.81 193 PHE A O 1
ATOM 1542 N N . ARG A 1 194 ? 16.881 -0.623 -27.166 1.00 80.44 194 ARG A N 1
ATOM 1543 C CA . ARG A 1 194 ? 17.071 -1.614 -28.237 1.00 80.44 194 ARG A CA 1
ATOM 1544 C C . ARG A 1 194 ? 15.796 -1.853 -29.037 1.00 80.44 194 ARG A C 1
ATOM 1546 O O . ARG A 1 194 ? 15.879 -1.930 -30.258 1.00 80.44 194 ARG A O 1
ATOM 1553 N N . SER A 1 195 ? 14.637 -1.967 -28.389 1.00 80.38 195 SER A N 1
ATOM 1554 C CA . SER A 1 195 ? 13.374 -2.214 -29.093 1.00 80.38 195 SER A CA 1
ATOM 1555 C C . SER A 1 195 ? 12.991 -1.052 -30.015 1.00 80.38 195 SER A C 1
ATOM 1557 O O . SER A 1 195 ? 12.528 -1.293 -31.127 1.00 80.38 195 SER A O 1
ATOM 1559 N N . LYS A 1 196 ? 13.253 0.193 -29.600 1.00 80.62 196 LYS A N 1
ATOM 1560 C CA . LYS A 1 196 ? 12.977 1.400 -30.395 1.00 80.62 196 LYS A CA 1
ATOM 1561 C C . LYS A 1 196 ? 13.931 1.567 -31.577 1.00 80.62 196 LYS A C 1
ATOM 1563 O O . LYS A 1 196 ? 13.485 1.867 -32.675 1.00 80.62 196 LYS A O 1
ATOM 1568 N N . ILE A 1 197 ? 15.225 1.310 -31.380 1.00 77.06 197 ILE A N 1
ATOM 1569 C CA . ILE A 1 197 ? 16.237 1.408 -32.448 1.00 77.06 197 ILE A CA 1
ATOM 1570 C C . ILE A 1 197 ? 16.067 0.281 -33.479 1.00 77.06 197 ILE A C 1
ATOM 1572 O O . ILE A 1 197 ? 16.170 0.515 -34.677 1.00 77.06 197 ILE A O 1
ATOM 1576 N N . VAL A 1 198 ? 15.803 -0.951 -33.038 1.00 67.50 198 VAL A N 1
ATOM 1577 C CA . VAL A 1 198 ? 15.658 -2.104 -33.947 1.00 67.50 198 VAL A CA 1
ATOM 1578 C C . VAL A 1 198 ? 14.282 -2.124 -34.630 1.00 67.50 198 VAL A C 1
ATOM 1580 O O . VAL A 1 198 ? 14.158 -2.653 -35.731 1.00 67.50 198 VAL A O 1
ATOM 1583 N N . GLY A 1 199 ? 13.254 -1.539 -34.004 1.00 61.59 199 GLY A N 1
ATOM 1584 C CA . GLY A 1 199 ? 11.893 -1.465 -34.542 1.00 61.59 199 GLY A CA 1
ATOM 1585 C C . GLY A 1 199 ? 11.659 -0.367 -35.587 1.00 61.59 199 GLY A C 1
ATOM 1586 O O . GLY A 1 199 ? 10.675 -0.452 -36.318 1.00 61.59 199 GLY A O 1
ATOM 1587 N N . ASP A 1 200 ? 12.544 0.631 -35.685 1.00 62.22 200 ASP A N 1
ATOM 1588 C CA . ASP A 1 200 ? 12.458 1.717 -36.667 1.00 62.22 200 ASP A CA 1
ATOM 1589 C C . ASP A 1 200 ? 13.859 2.097 -37.205 1.00 62.22 200 ASP A C 1
ATOM 1591 O O . ASP A 1 200 ? 14.599 2.858 -36.566 1.00 62.22 200 ASP A O 1
ATOM 1595 N N . PRO A 1 201 ? 14.234 1.611 -38.407 1.00 59.97 201 PRO A N 1
ATOM 1596 C CA . PRO A 1 201 ? 15.520 1.919 -39.034 1.00 59.97 201 PRO A CA 1
ATOM 1597 C C . PRO A 1 201 ? 15.762 3.421 -39.255 1.00 59.97 201 PRO A C 1
ATOM 1599 O O . PRO A 1 201 ? 16.913 3.857 -39.295 1.00 59.97 201 PRO A O 1
ATOM 1602 N N . VAL A 1 202 ? 14.702 4.227 -39.391 1.00 64.44 202 VAL A N 1
ATOM 1603 C CA . VAL A 1 202 ? 14.795 5.677 -39.621 1.00 64.44 202 VAL A CA 1
ATOM 1604 C C . VAL A 1 202 ? 15.105 6.409 -38.314 1.00 64.44 202 VAL A C 1
ATOM 1606 O O . VAL A 1 202 ? 15.910 7.341 -38.298 1.00 64.44 202 VAL A O 1
ATOM 1609 N N . GLN A 1 203 ? 14.536 5.959 -37.194 1.00 61.06 203 GLN A N 1
ATOM 1610 C CA . GLN A 1 203 ? 14.835 6.511 -35.870 1.00 61.06 203 GLN A CA 1
ATOM 1611 C C . GLN A 1 203 ? 16.264 6.175 -35.420 1.00 61.06 203 GLN A C 1
ATOM 1613 O O . GLN A 1 203 ? 16.950 7.034 -34.865 1.00 61.06 203 GLN A O 1
ATOM 1618 N N . ALA A 1 204 ? 16.739 4.966 -35.735 1.00 56.22 204 ALA A N 1
ATOM 1619 C CA . ALA A 1 204 ? 18.129 4.565 -35.532 1.00 56.22 204 ALA A CA 1
ATOM 1620 C C . ALA A 1 204 ? 19.112 5.449 -36.319 1.00 56.22 204 ALA A C 1
ATOM 1622 O O . ALA A 1 204 ? 20.108 5.913 -35.764 1.00 56.22 204 ALA A O 1
ATOM 1623 N N . ALA A 1 205 ? 18.816 5.731 -37.593 1.00 56.28 205 ALA A N 1
ATOM 1624 C CA . ALA A 1 205 ? 19.657 6.572 -38.445 1.00 56.28 205 ALA A CA 1
ATOM 1625 C C . ALA A 1 205 ? 19.735 8.028 -37.947 1.00 56.28 205 ALA A C 1
ATOM 1627 O O . ALA A 1 205 ? 20.816 8.610 -37.921 1.00 56.28 205 ALA A O 1
ATOM 1628 N N . ASN A 1 206 ? 18.621 8.597 -37.475 1.00 61.62 206 ASN A N 1
ATOM 1629 C CA . ASN A 1 206 ? 18.587 9.967 -36.949 1.00 61.62 206 ASN A CA 1
ATOM 1630 C C . ASN A 1 206 ? 19.347 10.144 -35.619 1.00 61.62 206 ASN A C 1
ATOM 1632 O O . ASN A 1 206 ? 19.714 11.268 -35.277 1.00 61.62 206 ASN A O 1
ATOM 1636 N N . TYR A 1 207 ? 19.587 9.060 -34.874 1.00 58.09 207 TYR A N 1
ATOM 1637 C CA . TYR A 1 207 ? 20.334 9.085 -33.612 1.00 58.09 207 TYR A CA 1
ATOM 1638 C C . TYR A 1 207 ? 21.853 8.942 -33.803 1.00 58.09 207 TYR A C 1
ATOM 1640 O O . TYR A 1 207 ? 22.614 9.406 -32.969 1.00 58.09 207 TYR A O 1
ATOM 1648 N N . VAL A 1 208 ? 22.308 8.310 -34.892 1.00 56.56 208 VAL A N 1
ATOM 1649 C CA . VAL A 1 208 ? 23.745 8.158 -35.215 1.00 56.56 208 VAL A CA 1
ATOM 1650 C C . VAL A 1 208 ? 24.311 9.398 -35.923 1.00 56.56 208 VAL A C 1
ATOM 1652 O O . VAL A 1 208 ? 25.523 9.585 -35.983 1.00 56.56 208 VAL A O 1
ATOM 1655 N N . LEU A 1 209 ? 23.437 10.243 -36.474 1.00 51.62 209 LEU A N 1
ATOM 1656 C CA . LEU A 1 209 ? 23.806 11.427 -37.254 1.00 51.62 209 LEU A CA 1
ATOM 1657 C C . LEU A 1 209 ? 23.776 12.746 -36.457 1.00 51.62 209 LEU A C 1
ATOM 1659 O O . LEU A 1 209 ? 24.065 13.790 -37.040 1.00 51.62 209 LEU A O 1
ATOM 1663 N N . ASN A 1 210 ? 23.459 12.706 -35.158 1.00 45.56 210 ASN A N 1
ATOM 1664 C CA . ASN A 1 210 ? 23.536 13.837 -34.221 1.00 45.56 210 ASN A CA 1
ATOM 1665 C C . ASN A 1 210 ? 24.425 13.481 -33.027 1.00 45.56 210 ASN A C 1
ATOM 1667 O O . ASN A 1 210 ? 24.988 14.422 -32.427 1.00 45.56 210 ASN A O 1
#

pLDDT: mean 87.29, std 16.55, range [45.56, 98.88]

Radius of gyration: 28.01 Å; Cα contacts (8 Å, |Δi|>4): 399; chains: 1; bounding box: 92×50×60 Å

Nearest PDB structures (foldseek):
  3odo-assembly2_B  TM=2.967E-01  e=1.361E-01  Homo sapiens
  8fw5-assembly1_E  TM=4.532E-01  e=6.594E+00  Escherichia coli
  6nzd-assembly1_G  TM=5.177E-01  e=6.594E+00  Homo sapiens
  7t3b-assembly1_E  TM=3.732E-01  e=3.675E+00  Homo sapiens

Sequence (210 aa):
MKNTKNVKNMKKLVFLMMLGFVFSS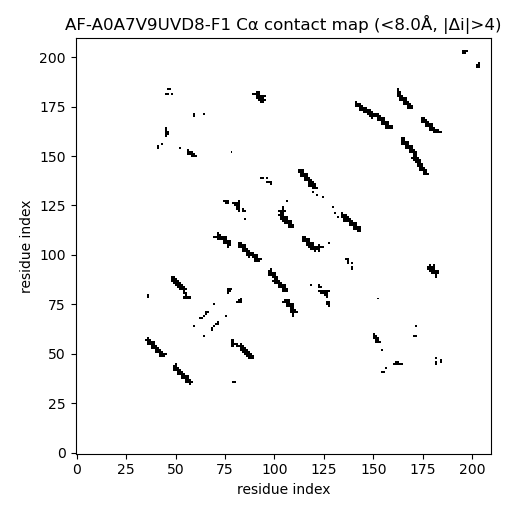GALAQMTLPRESQRAAISQTIGDTIVSIVYHRPNTKGRKIWGELVPFGQVWRTGANEATVFEVSNDVTINGQLLPKGKYSLHTIPTESEWTLIFNKAWNQWGSFEYDAKQDALRVTVKPMTGEIRETMSFDFGDMKPNSTQVVIAWEKLRVPFTVDVGDVNKRVVNDFRSKIVGDPVQAANYVLN

Mean predicted aligned error: 10.67 Å

Secondary structure (DSSP, 8-state):
--SHHHHHHHHHHHHHHHHTTS----------PPPSSEEEEEEEEETTEEEEEEEEE-B-TT--TBTTTB-TTS-B-SSSSBPEEEEESS-EEETTEEE-SEEEEEEEEE-SS-EEEEEES--S-BTTTT--GGGEEEEEEE--EEEEEEEEEEEEEES--SSEEEEEEEEEEEEEEEEEE---HHHHHHHHHHHHHHH-HHHHHHHH--

Foldseek 3Di:
DPPPVVVVVVVVVVVVVVVVPPPPPPPPVVPDDDDQFDKDKDWDDQQNKIKIKIATKHFCPVPDVECPVQNAQDKWLLHAWWRIKIAMQAWKDKQNHIDGGDIFRWIWHDDPFKIKTWGFRPRGGTICPPPDPVRTRDIDIWTKDFDDADRIWDWDWAPRDNFKTWIWTDHGGIITIIMIGNPDSVVVVVVVVVCVCVVDVVVVVVVVVD